Protein AF-A0A1M7Y3Y8-F1 (afdb_monomer_lite)

Radius of gyration: 24.84 Å; chains: 1; bounding box: 52×79×52 Å

Sequence (201 aa):
MIDKDIFTDEVVYAILKRKPEINRTYIVLSKLMKMYDMETYASAAENRILDSESIGYAIEKDHVVLDVFEKDIWLDEVALHRFSYILEGYISESSYDKFLDYVGSLEHTRRIHNQALEMYQGKSLKGLISHVVEHRKYKNTFPSEFEMICYWCKLELLSRTPFPRLYYFFKELPDRLRFNYLKQALHKAFPESKTGKKVQS

Structure (mmCIF, N/CA/C/O backbone):
data_AF-A0A1M7Y3Y8-F1
#
_entry.id   AF-A0A1M7Y3Y8-F1
#
loop_
_atom_site.group_PDB
_atom_site.id
_atom_site.type_symbol
_atom_site.label_atom_id
_atom_site.label_alt_id
_atom_site.label_comp_id
_atom_site.label_asym_id
_atom_site.label_entity_id
_atom_site.label_seq_id
_atom_site.pdbx_PDB_ins_code
_atom_site.Cartn_x
_atom_site.Cartn_y
_atom_site.Cartn_z
_atom_site.occupancy
_atom_site.B_iso_or_equiv
_atom_site.auth_seq_id
_atom_site.auth_comp_id
_atom_site.auth_asym_id
_atom_site.auth_atom_id
_atom_site.pdbx_PDB_model_num
ATOM 1 N N . MET A 1 1 ? -24.929 0.370 3.816 1.00 38.81 1 MET A N 1
ATOM 2 C CA . MET A 1 1 ? -24.057 -0.660 3.212 1.00 38.81 1 MET A CA 1
ATOM 3 C C . MET A 1 1 ? -22.698 -0.006 3.197 1.00 38.81 1 MET A C 1
ATOM 5 O O . MET A 1 1 ? -22.569 0.993 2.511 1.00 38.81 1 MET A O 1
ATOM 9 N N . ILE A 1 2 ? -21.774 -0.437 4.057 1.00 45.62 2 ILE A N 1
ATOM 10 C CA . ILE A 1 2 ? -20.425 0.143 4.095 1.00 45.62 2 ILE A CA 1
ATOM 11 C C . ILE A 1 2 ? -19.844 -0.054 2.697 1.00 45.62 2 ILE A C 1
ATOM 13 O O . ILE A 1 2 ? -19.825 -1.200 2.235 1.00 45.62 2 ILE A O 1
ATOM 17 N N . ASP A 1 3 ? -19.440 1.026 2.025 1.00 47.81 3 ASP A N 1
ATOM 18 C CA . ASP A 1 3 ? -18.696 0.909 0.775 1.00 47.81 3 ASP A CA 1
ATOM 19 C C . ASP A 1 3 ? -17.479 0.037 1.064 1.00 47.81 3 ASP A C 1
ATOM 21 O O . ASP A 1 3 ? -16.577 0.403 1.825 1.00 47.81 3 ASP A O 1
ATOM 25 N N . LYS A 1 4 ? -17.504 -1.178 0.510 1.00 49.97 4 LYS A N 1
ATOM 26 C CA . LYS A 1 4 ? -16.444 -2.175 0.682 1.00 49.97 4 LYS A CA 1
ATOM 27 C C . LYS A 1 4 ? -15.098 -1.681 0.138 1.00 49.97 4 LYS A C 1
ATOM 29 O O . LYS A 1 4 ? -14.089 -2.319 0.412 1.00 49.97 4 LYS A O 1
ATOM 34 N N . ASP A 1 5 ? -15.087 -0.549 -0.560 1.00 64.75 5 ASP A N 1
ATOM 35 C CA . ASP A 1 5 ? -13.918 0.022 -1.220 1.00 64.75 5 ASP A CA 1
ATOM 36 C C . ASP A 1 5 ? -12.928 0.702 -0.261 1.00 64.75 5 ASP A C 1
ATOM 38 O O . ASP A 1 5 ? -11.739 0.754 -0.563 1.00 64.75 5 ASP A O 1
ATOM 42 N N . ILE A 1 6 ? -13.357 1.169 0.920 1.00 74.00 6 ILE A N 1
ATOM 43 C CA . ILE A 1 6 ? -12.462 1.896 1.848 1.00 74.00 6 ILE A CA 1
ATOM 44 C C . ILE A 1 6 ? -11.688 0.931 2.761 1.00 74.00 6 ILE A C 1
ATOM 46 O O . ILE A 1 6 ? -10.493 1.093 3.002 1.00 74.00 6 ILE A O 1
ATOM 50 N N . PHE A 1 7 ? -12.346 -0.117 3.263 1.00 83.38 7 PHE A N 1
ATOM 51 C CA . PHE A 1 7 ? -11.725 -1.106 4.152 1.00 83.38 7 PHE A CA 1
ATOM 52 C C . PHE A 1 7 ? -11.199 -2.307 3.372 1.00 83.38 7 PHE A C 1
ATOM 54 O O . PHE A 1 7 ? -11.691 -3.426 3.525 1.00 83.38 7 PHE A O 1
ATOM 61 N N . THR A 1 8 ? -10.182 -2.071 2.548 1.00 88.25 8 THR A N 1
ATOM 62 C CA . THR A 1 8 ? -9.475 -3.150 1.853 1.00 88.25 8 THR A CA 1
ATOM 63 C C . THR A 1 8 ? -8.811 -4.107 2.850 1.00 88.25 8 THR A C 1
ATOM 65 O O . THR A 1 8 ? -8.539 -3.755 4.004 1.00 88.25 8 THR A O 1
ATOM 68 N N . ASP A 1 9 ? -8.497 -5.324 2.398 1.00 89.19 9 ASP A N 1
ATOM 69 C CA . ASP A 1 9 ? -7.805 -6.323 3.222 1.00 89.19 9 ASP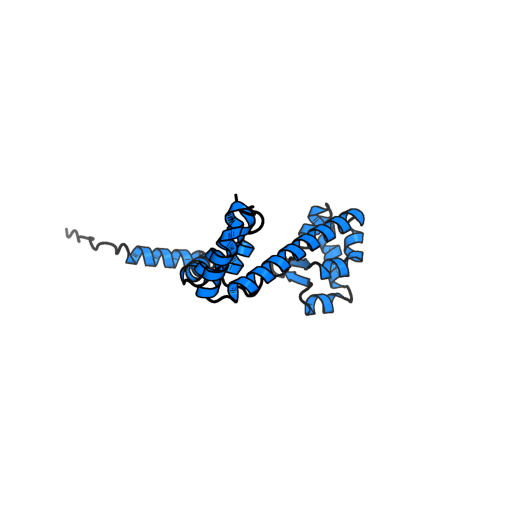 A CA 1
ATOM 70 C C . ASP A 1 9 ? -6.486 -5.790 3.803 1.00 89.19 9 ASP A C 1
ATOM 72 O O . ASP A 1 9 ? -6.122 -6.129 4.930 1.00 89.19 9 ASP A O 1
ATOM 76 N N . GLU A 1 10 ? -5.789 -4.923 3.062 1.00 89.62 10 GLU A N 1
ATOM 77 C CA . GLU A 1 10 ? -4.557 -4.279 3.514 1.00 89.62 10 GLU A CA 1
ATOM 78 C C . GLU A 1 10 ? -4.805 -3.297 4.668 1.00 89.62 10 GLU A C 1
ATOM 80 O O . GLU A 1 10 ? -4.090 -3.340 5.672 1.00 89.62 10 GLU A O 1
ATOM 85 N N . VAL A 1 11 ? -5.840 -2.456 4.566 1.00 91.75 11 VAL A N 1
ATOM 86 C CA . VAL A 1 11 ? -6.215 -1.506 5.625 1.00 91.75 11 VAL A CA 1
ATOM 87 C C . VAL A 1 11 ? -6.623 -2.264 6.886 1.00 91.75 11 VAL A C 1
ATOM 89 O O . VAL A 1 11 ? -6.110 -1.994 7.973 1.00 91.75 11 VAL A O 1
ATOM 92 N N . VAL A 1 12 ? -7.492 -3.272 6.754 1.00 92.75 12 VAL A N 1
ATOM 93 C CA . VAL A 1 12 ? -7.926 -4.108 7.885 1.00 92.75 12 VAL A CA 1
ATOM 94 C C . VAL A 1 12 ? -6.733 -4.810 8.530 1.00 92.75 12 VAL A C 1
ATOM 96 O O . VAL A 1 12 ? -6.596 -4.804 9.757 1.00 92.75 12 VAL A O 1
ATOM 99 N N . TYR A 1 13 ? -5.837 -5.374 7.718 1.00 92.44 13 TYR A N 1
ATOM 100 C CA . TYR A 1 13 ? -4.603 -5.992 8.191 1.00 92.44 13 TYR A CA 1
ATOM 101 C C . TYR A 1 13 ? -3.733 -5.010 8.982 1.00 92.44 13 TYR A C 1
ATOM 103 O O . TYR A 1 13 ? -3.289 -5.341 10.085 1.00 92.44 13 TYR A O 1
ATOM 111 N N . ALA A 1 14 ? -3.528 -3.797 8.462 1.00 93.38 14 ALA A N 1
ATOM 112 C CA . ALA A 1 14 ? -2.738 -2.761 9.117 1.00 93.38 14 ALA A CA 1
ATOM 113 C C . ALA A 1 14 ? -3.324 -2.359 10.478 1.00 93.38 14 ALA A C 1
ATOM 115 O O . ALA A 1 14 ? -2.580 -2.297 11.459 1.00 93.38 14 ALA A O 1
ATOM 116 N N . ILE A 1 15 ? -4.648 -2.184 10.573 1.00 94.19 15 ILE A N 1
ATOM 117 C CA . ILE A 1 15 ? -5.329 -1.880 11.843 1.00 94.19 15 ILE A CA 1
ATOM 118 C C . ILE A 1 15 ? -5.130 -3.020 12.842 1.00 94.19 15 ILE A C 1
ATOM 120 O O . ILE A 1 15 ? -4.674 -2.808 13.965 1.00 94.19 15 ILE A O 1
ATOM 124 N N . LEU A 1 16 ? -5.452 -4.251 12.439 1.00 93.75 16 LEU A N 1
ATOM 125 C CA . LEU A 1 16 ? -5.468 -5.405 13.337 1.00 93.75 16 LEU A CA 1
ATOM 126 C C . LEU A 1 16 ? -4.075 -5.803 13.836 1.00 93.75 16 LEU A C 1
ATOM 128 O O . LEU A 1 16 ? -3.940 -6.254 14.975 1.00 93.75 16 LEU A O 1
ATOM 132 N N . LYS A 1 17 ? -3.038 -5.620 13.012 1.00 92.56 17 LYS A N 1
ATOM 133 C CA . LYS A 1 17 ? -1.633 -5.802 13.413 1.00 92.56 17 LYS A CA 1
ATOM 134 C C . LYS A 1 17 ? -1.039 -4.572 14.095 1.00 92.56 17 LYS A C 1
ATOM 136 O O . LYS A 1 17 ? 0.088 -4.667 14.574 1.00 92.56 17 LYS A O 1
ATOM 141 N N . ARG A 1 18 ? -1.781 -3.461 14.174 1.00 90.81 18 ARG A N 1
ATOM 142 C CA . ARG A 1 18 ? -1.316 -2.166 14.692 1.00 90.81 18 ARG A CA 1
ATOM 143 C C . ARG A 1 18 ? -0.027 -1.710 14.010 1.00 90.81 18 ARG A C 1
ATOM 145 O O . ARG A 1 18 ? 0.946 -1.357 14.676 1.00 90.81 18 ARG A O 1
ATOM 152 N N . LYS A 1 19 ? 0.002 -1.791 12.678 1.00 93.19 19 LYS A N 1
ATOM 153 C CA . LYS A 1 19 ? 1.101 -1.221 11.897 1.00 93.19 19 LYS A CA 1
ATOM 154 C C . LYS A 1 19 ? 1.113 0.305 12.073 1.00 93.19 19 LYS A C 1
ATOM 156 O O . LYS A 1 19 ? 0.026 0.882 12.153 1.00 93.19 19 LYS A O 1
ATOM 161 N N . PRO A 1 20 ? 2.300 0.939 12.117 1.00 90.69 20 PRO A N 1
ATOM 162 C CA . PRO A 1 20 ? 2.406 2.395 12.208 1.00 90.69 20 PRO A CA 1
ATOM 163 C C . PRO A 1 20 ? 1.848 3.080 10.956 1.00 90.69 20 PRO A C 1
ATOM 165 O O . PRO A 1 20 ? 1.216 4.123 11.059 1.00 90.69 20 PRO A O 1
ATOM 168 N N . GLU A 1 21 ? 2.025 2.455 9.793 1.00 92.69 21 GLU A N 1
ATOM 169 C CA . GLU A 1 21 ? 1.524 2.935 8.513 1.00 92.69 21 GLU A CA 1
ATOM 170 C C . GLU A 1 21 ? 1.289 1.770 7.543 1.00 92.69 21 GLU A C 1
ATOM 172 O O . GLU A 1 21 ? 1.778 0.647 7.727 1.00 92.69 21 GLU A O 1
ATOM 177 N N . ILE A 1 22 ? 0.513 2.047 6.504 1.00 92.06 22 ILE A N 1
ATOM 178 C CA . ILE A 1 22 ? 0.408 1.247 5.293 1.00 92.06 22 ILE A CA 1
ATOM 179 C C . ILE A 1 22 ? 1.545 1.696 4.366 1.00 92.06 22 ILE A C 1
ATOM 181 O O . ILE A 1 22 ? 1.664 2.890 4.090 1.00 92.06 22 ILE A O 1
ATOM 185 N N . ASN A 1 23 ? 2.354 0.736 3.897 1.00 87.69 23 ASN A N 1
ATOM 186 C CA . ASN A 1 23 ? 3.498 0.939 2.986 1.00 87.69 23 ASN A CA 1
ATOM 187 C C . ASN A 1 23 ? 3.106 1.766 1.763 1.00 87.69 23 ASN A C 1
ATOM 189 O O . ASN A 1 23 ? 1.949 1.708 1.414 1.00 87.69 23 ASN A O 1
ATOM 193 N N . ARG A 1 24 ? 4.018 2.438 1.058 1.00 86.94 24 ARG A N 1
ATOM 194 C CA . ARG A 1 24 ? 3.693 3.168 -0.189 1.00 86.94 24 ARG A CA 1
ATOM 195 C C . ARG A 1 24 ? 3.151 2.252 -1.296 1.00 86.94 24 ARG A C 1
ATOM 197 O O . ARG A 1 24 ? 3.401 1.044 -1.297 1.00 86.94 24 ARG A O 1
ATOM 204 N N . THR A 1 25 ? 2.425 2.827 -2.249 1.00 90.19 25 THR A N 1
ATOM 205 C CA . THR A 1 25 ? 2.027 2.141 -3.483 1.00 90.19 25 THR A CA 1
ATOM 206 C C . THR A 1 25 ? 3.228 2.050 -4.405 1.00 90.19 25 THR A C 1
ATOM 208 O O . THR A 1 25 ? 3.740 3.062 -4.875 1.00 90.19 25 THR A O 1
ATOM 211 N N . TYR A 1 26 ? 3.647 0.820 -4.682 1.00 93.56 26 TYR A N 1
ATOM 212 C CA . TYR A 1 26 ? 4.662 0.539 -5.682 1.00 93.56 26 TYR A CA 1
ATOM 213 C C . TYR A 1 26 ? 4.032 -0.091 -6.915 1.00 93.56 26 TYR A C 1
ATOM 215 O O . TYR A 1 26 ? 3.190 -0.989 -6.827 1.00 93.56 26 TYR A O 1
ATOM 223 N N . ILE A 1 27 ? 4.488 0.369 -8.068 1.00 95.69 27 ILE A N 1
ATOM 224 C CA . ILE A 1 27 ? 4.143 -0.146 -9.379 1.00 95.69 27 ILE A CA 1
ATOM 225 C C . ILE A 1 27 ? 5.297 -1.008 -9.861 1.00 95.69 27 ILE A C 1
ATOM 227 O O . ILE A 1 27 ? 6.433 -0.558 -9.958 1.00 95.69 27 ILE A O 1
ATOM 231 N N . VAL A 1 28 ? 4.987 -2.257 -10.178 1.00 96.06 28 VAL A N 1
ATOM 232 C CA . VAL A 1 28 ? 5.948 -3.194 -10.758 1.00 96.06 28 VAL A CA 1
ATOM 233 C C . VAL A 1 28 ? 6.144 -2.841 -12.231 1.00 96.06 28 VAL A C 1
ATOM 235 O O . VAL A 1 28 ? 5.164 -2.830 -12.985 1.00 96.06 28 VAL A O 1
ATOM 238 N N . LEU A 1 29 ? 7.382 -2.561 -12.645 1.00 96.38 29 LEU A N 1
ATOM 239 C CA . LEU A 1 29 ? 7.678 -2.088 -13.996 1.00 96.38 29 LEU A CA 1
ATOM 240 C C . LEU A 1 29 ? 7.219 -3.090 -15.053 1.00 96.38 29 LEU A C 1
ATOM 242 O O . LEU A 1 29 ? 6.527 -2.693 -15.986 1.00 96.38 29 LEU A O 1
ATOM 246 N N . SER A 1 30 ? 7.537 -4.380 -14.915 1.00 95.56 30 SER A N 1
ATOM 247 C CA . SER A 1 30 ? 7.125 -5.369 -15.925 1.00 95.56 30 SER A CA 1
ATOM 248 C C . SER A 1 30 ? 5.607 -5.394 -16.140 1.00 95.56 30 SER A C 1
ATOM 250 O O . SER A 1 30 ? 5.133 -5.490 -17.274 1.00 95.56 30 SER A O 1
ATOM 252 N N . LYS A 1 31 ? 4.825 -5.230 -15.064 1.00 95.69 31 LYS A N 1
ATOM 253 C CA . LYS A 1 31 ? 3.358 -5.189 -15.114 1.00 95.69 31 LYS A CA 1
ATOM 254 C C . LYS A 1 31 ? 2.851 -3.913 -15.768 1.00 95.69 31 LYS A C 1
ATOM 256 O O . LYS A 1 31 ? 1.911 -3.987 -16.555 1.00 95.69 31 LYS A O 1
ATOM 261 N N . LEU A 1 32 ? 3.475 -2.772 -15.471 1.00 95.69 32 LEU A N 1
ATOM 262 C CA . LEU A 1 32 ? 3.195 -1.509 -16.153 1.00 95.69 32 LEU A CA 1
ATOM 263 C C . L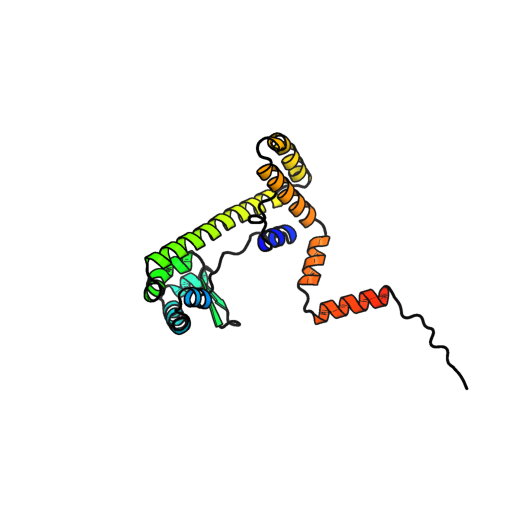EU A 1 32 ? 3.427 -1.657 -17.660 1.00 95.69 32 LEU A C 1
ATOM 265 O O . LEU A 1 32 ? 2.537 -1.370 -18.452 1.00 95.69 32 LEU A O 1
ATOM 269 N N . MET A 1 33 ? 4.589 -2.178 -18.049 1.00 96.19 33 MET A N 1
ATOM 270 C CA . MET A 1 33 ? 4.952 -2.376 -19.453 1.00 96.19 33 MET A CA 1
ATOM 271 C C . MET A 1 33 ? 3.978 -3.328 -20.150 1.00 96.19 33 MET A C 1
ATOM 273 O O . MET A 1 33 ? 3.516 -3.046 -21.251 1.00 96.19 33 MET A O 1
ATOM 277 N N . LYS A 1 34 ? 3.591 -4.418 -19.485 1.00 96.06 34 LYS A N 1
ATOM 278 C CA . LYS A 1 34 ? 2.589 -5.359 -19.989 1.00 96.06 34 LYS A CA 1
ATOM 279 C C . LYS A 1 34 ? 1.207 -4.735 -20.178 1.00 96.06 34 LYS A C 1
ATOM 281 O O . LYS A 1 34 ? 0.540 -5.048 -21.154 1.00 96.06 34 LYS A O 1
ATOM 286 N N . MET A 1 35 ? 0.778 -3.860 -19.269 1.00 95.31 35 MET A N 1
ATOM 287 C CA . MET A 1 35 ? -0.519 -3.176 -19.356 1.00 95.31 35 MET A CA 1
ATOM 288 C C . MET A 1 35 ? -0.648 -2.297 -20.609 1.00 95.31 35 MET A C 1
ATOM 290 O O . MET A 1 35 ? -1.760 -2.061 -21.070 1.00 95.31 35 MET A O 1
ATOM 294 N N . TYR A 1 36 ? 0.480 -1.846 -21.160 1.00 95.56 36 TYR A N 1
ATOM 295 C CA . TYR A 1 36 ? 0.554 -1.037 -22.377 1.00 95.56 36 TYR A CA 1
ATOM 296 C C . TYR A 1 36 ? 1.081 -1.812 -23.593 1.00 95.56 36 TYR A C 1
ATOM 298 O O . TYR A 1 36 ? 1.548 -1.194 -24.545 1.00 95.56 36 TYR A O 1
ATOM 306 N N . ASP A 1 37 ? 1.034 -3.148 -23.567 1.00 96.12 37 ASP A N 1
ATOM 307 C CA . ASP A 1 37 ? 1.509 -4.025 -24.650 1.00 96.12 37 ASP A CA 1
ATOM 308 C C . ASP A 1 37 ? 3.009 -3.861 -24.993 1.00 96.12 37 ASP A C 1
ATOM 310 O O . ASP A 1 37 ? 3.457 -4.167 -26.096 1.00 96.12 37 ASP A O 1
ATOM 314 N N . MET A 1 38 ? 3.817 -3.424 -24.020 1.00 96.38 38 MET A N 1
ATOM 315 C CA . MET A 1 38 ? 5.262 -3.176 -24.142 1.00 96.38 38 MET A CA 1
ATOM 316 C C . MET A 1 38 ? 6.113 -4.184 -23.348 1.00 96.38 38 MET A C 1
ATOM 318 O O . MET A 1 38 ? 7.261 -3.903 -23.006 1.00 96.38 38 MET A O 1
ATOM 322 N N . GLU A 1 39 ? 5.580 -5.375 -23.051 1.00 95.62 39 GLU A N 1
ATOM 323 C CA . GLU A 1 39 ? 6.248 -6.411 -22.236 1.00 95.62 39 GLU A CA 1
ATOM 324 C C . GLU A 1 39 ? 7.649 -6.770 -22.770 1.00 95.62 39 GLU A C 1
ATOM 326 O O . GLU A 1 39 ? 8.596 -6.898 -21.996 1.00 95.62 39 GLU A O 1
ATOM 331 N N . THR A 1 40 ? 7.830 -6.823 -24.096 1.00 95.44 40 THR A N 1
ATOM 332 C CA . THR A 1 40 ? 9.130 -7.110 -24.735 1.00 95.44 40 THR A CA 1
ATOM 333 C C . THR A 1 40 ? 10.195 -6.044 -24.482 1.00 95.44 40 THR A C 1
ATOM 335 O O . THR A 1 40 ? 11.382 -6.313 -24.654 1.00 95.44 40 THR A O 1
ATOM 338 N N . TYR A 1 41 ? 9.790 -4.835 -24.087 1.00 94.88 41 TYR A N 1
ATOM 339 C CA . TYR A 1 41 ? 10.682 -3.713 -23.807 1.00 94.88 41 TYR A CA 1
ATOM 340 C C . TYR A 1 41 ? 10.953 -3.516 -22.313 1.00 94.88 41 TYR A C 1
ATOM 342 O O . TYR A 1 41 ? 11.740 -2.635 -21.965 1.00 94.88 41 TYR A O 1
ATOM 350 N N . ALA A 1 42 ? 10.362 -4.332 -21.431 1.00 94.19 42 ALA A N 1
ATOM 351 C CA . ALA A 1 42 ? 10.497 -4.178 -19.984 1.00 94.19 42 ALA A CA 1
ATOM 352 C C . ALA A 1 42 ? 11.963 -4.171 -19.526 1.00 94.19 42 ALA A C 1
ATOM 354 O O . ALA A 1 42 ? 12.385 -3.225 -18.870 1.00 94.19 42 ALA A O 1
ATOM 355 N N . SER A 1 43 ? 12.771 -5.139 -19.972 1.00 93.56 43 SER A N 1
ATOM 356 C CA . SER A 1 43 ? 14.199 -5.198 -19.619 1.00 93.56 43 SER A CA 1
ATOM 357 C C . SER A 1 43 ? 15.005 -4.018 -20.171 1.00 93.56 43 SER A C 1
ATOM 359 O O . SER A 1 43 ? 15.986 -3.595 -19.568 1.00 93.56 43 SER A O 1
ATOM 361 N N . ALA A 1 44 ? 14.609 -3.463 -21.321 1.00 95.12 44 ALA A N 1
ATOM 362 C CA . ALA A 1 44 ? 15.274 -2.285 -21.873 1.00 95.12 44 ALA A CA 1
ATOM 363 C C . ALA A 1 44 ? 14.957 -1.030 -21.046 1.00 95.12 44 ALA A C 1
ATOM 365 O O . ALA A 1 44 ? 15.862 -0.253 -20.750 1.00 95.12 44 ALA A O 1
ATOM 366 N N . ALA A 1 45 ? 13.694 -0.848 -20.650 1.00 95.38 45 ALA A N 1
ATOM 367 C CA . ALA A 1 45 ? 13.282 0.240 -19.767 1.00 95.38 45 ALA A CA 1
ATOM 368 C C . ALA A 1 45 ? 13.947 0.125 -18.386 1.00 95.38 45 ALA A C 1
ATOM 370 O O . ALA A 1 45 ? 14.469 1.114 -17.877 1.00 95.38 45 ALA A O 1
ATOM 371 N N . GLU A 1 46 ? 13.996 -1.087 -17.826 1.00 95.50 46 GLU A N 1
ATOM 372 C CA . GLU A 1 46 ? 14.670 -1.394 -16.563 1.00 95.50 46 GLU A CA 1
ATOM 373 C C . GLU A 1 46 ? 16.145 -0.991 -16.603 1.00 95.50 46 GLU A C 1
ATOM 375 O O . GLU A 1 46 ? 16.576 -0.185 -15.783 1.00 95.50 46 GLU A O 1
ATOM 380 N N . ASN A 1 47 ? 16.899 -1.468 -17.600 1.00 95.25 47 ASN A N 1
ATOM 381 C CA . ASN A 1 47 ? 18.315 -1.128 -17.743 1.00 95.25 47 ASN A CA 1
ATOM 382 C C . ASN A 1 47 ? 18.525 0.385 -17.858 1.00 95.25 47 ASN A C 1
ATOM 384 O O . ASN A 1 47 ? 19.406 0.932 -17.209 1.00 95.25 47 ASN A O 1
ATOM 388 N N . ARG A 1 48 ? 17.674 1.096 -18.610 1.00 96.00 48 ARG A N 1
ATOM 389 C CA . ARG A 1 48 ? 17.768 2.561 -18.720 1.00 96.00 48 ARG A CA 1
ATOM 390 C C . ARG A 1 48 ? 17.502 3.277 -17.396 1.00 96.00 48 ARG A C 1
ATOM 392 O O . ARG A 1 48 ? 18.106 4.317 -17.149 1.00 96.00 48 ARG A O 1
ATOM 399 N N . ILE A 1 49 ? 16.599 2.755 -16.566 1.00 95.94 49 ILE A N 1
ATOM 400 C CA . ILE A 1 49 ? 16.348 3.288 -15.221 1.00 95.94 49 ILE A CA 1
ATOM 401 C C . ILE A 1 49 ? 17.556 3.019 -14.321 1.00 95.94 49 ILE A C 1
ATOM 403 O O . ILE A 1 49 ? 18.006 3.931 -13.631 1.00 95.94 49 ILE A O 1
ATOM 407 N N . LEU A 1 50 ? 18.111 1.806 -14.367 1.00 94.31 50 LEU A N 1
ATOM 408 C CA . LEU A 1 50 ? 19.295 1.420 -13.594 1.00 94.31 50 LEU A CA 1
ATOM 409 C C . LEU A 1 50 ? 20.561 2.183 -14.011 1.00 94.31 50 LEU A C 1
ATOM 411 O O . LEU A 1 50 ? 21.394 2.478 -13.160 1.00 94.31 50 LEU A O 1
ATOM 415 N N . ASP A 1 51 ? 20.680 2.555 -15.285 1.00 95.56 51 ASP A N 1
ATOM 416 C CA . ASP A 1 51 ? 21.789 3.356 -15.817 1.00 95.56 51 ASP A CA 1
ATOM 417 C C . ASP A 1 51 ? 21.600 4.869 -15.586 1.00 95.56 51 ASP A C 1
ATOM 419 O O . ASP A 1 51 ? 22.497 5.667 -15.868 1.00 95.56 51 ASP A O 1
ATOM 423 N N . SER A 1 52 ? 20.438 5.305 -15.086 1.00 94.62 52 SER A N 1
ATOM 424 C CA . SER A 1 52 ? 20.169 6.721 -14.828 1.00 94.62 52 SER A CA 1
ATOM 425 C C . SER A 1 52 ? 21.008 7.242 -13.663 1.00 94.62 52 SER A C 1
ATOM 427 O O . SER A 1 52 ? 20.980 6.681 -12.573 1.00 94.62 52 SER A O 1
ATOM 429 N N . GLU A 1 53 ? 21.635 8.411 -13.817 1.00 92.19 53 GLU A N 1
ATOM 430 C CA . GLU A 1 53 ? 22.377 9.082 -12.731 1.00 92.19 53 GLU A CA 1
ATOM 431 C C . GLU A 1 53 ? 21.533 9.296 -11.460 1.00 92.19 53 GLU A C 1
ATOM 433 O O . GLU A 1 53 ? 22.047 9.361 -10.344 1.00 92.19 53 GLU A O 1
ATOM 438 N N . SER A 1 54 ? 20.211 9.388 -11.619 1.00 89.62 54 SER A N 1
ATOM 439 C CA . SER A 1 54 ? 19.277 9.645 -10.525 1.00 89.62 54 SER A CA 1
ATOM 440 C C . SER A 1 54 ? 18.834 8.396 -9.748 1.00 89.62 54 SER A C 1
ATOM 442 O O . SER A 1 54 ? 18.155 8.538 -8.725 1.00 89.62 54 SER A O 1
ATOM 444 N N . ILE A 1 55 ? 19.236 7.191 -10.178 1.00 93.31 55 ILE A N 1
ATOM 445 C CA . ILE A 1 55 ? 18.834 5.926 -9.546 1.00 93.31 55 ILE A CA 1
ATOM 446 C C . ILE A 1 55 ? 19.347 5.795 -8.114 1.00 93.31 55 ILE A C 1
ATOM 448 O O . ILE A 1 55 ? 18.608 5.353 -7.238 1.00 93.31 55 ILE A O 1
ATOM 452 N N . GLY A 1 56 ? 20.581 6.241 -7.850 1.00 91.44 56 GLY A N 1
ATOM 453 C CA . GLY A 1 56 ? 21.199 6.129 -6.529 1.00 91.44 56 GLY A CA 1
ATOM 454 C C . GLY A 1 56 ? 20.389 6.865 -5.466 1.00 91.44 56 GLY A C 1
ATOM 455 O O . GLY A 1 56 ? 20.070 6.298 -4.426 1.00 91.44 56 GLY A O 1
ATOM 456 N N . TYR A 1 57 ? 19.956 8.090 -5.780 1.00 92.56 57 TYR A N 1
ATOM 457 C CA . TYR A 1 57 ? 19.056 8.858 -4.920 1.00 92.56 57 TYR A CA 1
ATOM 458 C C . TYR A 1 57 ? 17.694 8.172 -4.753 1.00 92.56 57 TYR A C 1
ATOM 460 O O . TYR A 1 57 ? 17.156 8.129 -3.650 1.00 92.56 57 TYR A O 1
ATOM 468 N N . ALA A 1 58 ? 17.122 7.645 -5.838 1.00 93.19 58 ALA A N 1
ATOM 469 C CA . ALA A 1 58 ? 15.802 7.025 -5.795 1.00 93.19 58 ALA A CA 1
ATOM 470 C C . ALA A 1 58 ? 15.787 5.748 -4.934 1.00 93.19 58 ALA A C 1
ATOM 472 O O . ALA A 1 58 ? 14.833 5.535 -4.191 1.00 93.19 58 ALA A O 1
ATOM 473 N N . ILE A 1 59 ? 16.856 4.947 -4.973 1.00 93.62 59 ILE A N 1
ATOM 474 C CA . ILE A 1 59 ? 17.033 3.782 -4.095 1.00 93.62 59 ILE A CA 1
ATOM 475 C C . ILE A 1 59 ? 17.289 4.228 -2.650 1.00 93.62 59 ILE A C 1
ATOM 477 O O . ILE A 1 59 ? 16.645 3.724 -1.740 1.00 93.62 59 ILE A O 1
ATOM 481 N N . GLU A 1 60 ? 18.174 5.207 -2.418 1.00 94.06 60 GLU A N 1
ATOM 482 C CA . GLU A 1 60 ? 18.491 5.696 -1.062 1.00 94.06 60 GLU A CA 1
ATOM 483 C C . GLU A 1 60 ? 17.261 6.258 -0.324 1.00 94.06 60 GLU A C 1
ATOM 485 O O . GLU A 1 60 ? 17.203 6.242 0.904 1.00 94.06 60 GLU A O 1
ATOM 490 N N . LYS A 1 61 ? 16.278 6.785 -1.063 1.00 93.38 61 LYS A N 1
ATOM 491 C CA . LYS A 1 61 ? 15.028 7.340 -0.514 1.00 93.38 61 LYS A CA 1
ATOM 492 C C . LYS A 1 61 ? 13.838 6.374 -0.563 1.00 93.38 61 LYS A C 1
ATOM 494 O O . LYS A 1 61 ? 12.700 6.799 -0.334 1.00 93.38 61 LYS A O 1
ATOM 499 N N . ASP A 1 62 ? 14.090 5.097 -0.850 1.00 92.38 62 ASP A N 1
ATOM 500 C CA . ASP A 1 62 ? 13.078 4.042 -0.972 1.00 92.38 62 ASP A CA 1
ATOM 501 C C . ASP A 1 62 ? 11.982 4.355 -2.013 1.00 92.38 62 ASP A C 1
ATOM 503 O O . ASP A 1 62 ? 10.844 3.905 -1.891 1.00 92.38 62 ASP A O 1
ATOM 507 N N . HIS A 1 63 ? 12.289 5.147 -3.043 1.00 95.50 63 HIS A N 1
ATOM 508 C CA . HIS A 1 63 ? 11.374 5.399 -4.166 1.00 95.50 63 HIS A CA 1
ATOM 509 C C . HIS A 1 63 ? 11.440 4.284 -5.220 1.00 95.50 63 HIS A C 1
ATOM 511 O O . HIS A 1 63 ? 10.477 4.053 -5.951 1.00 95.50 63 HIS A O 1
ATOM 517 N N . VAL A 1 64 ? 12.565 3.562 -5.265 1.00 95.75 64 VAL A N 1
ATOM 518 C CA . VAL A 1 64 ? 12.764 2.369 -6.093 1.00 95.75 64 VAL A CA 1
ATOM 519 C C . VAL A 1 64 ? 13.123 1.185 -5.208 1.00 95.75 64 VAL A C 1
ATOM 521 O O . VAL A 1 64 ? 14.059 1.266 -4.415 1.00 95.75 64 VAL A O 1
ATOM 524 N N . VAL A 1 65 ? 12.418 0.069 -5.390 1.00 94.75 65 VAL A N 1
ATOM 525 C CA . VAL A 1 65 ? 12.752 -1.218 -4.767 1.00 94.75 65 VAL A CA 1
ATOM 526 C C . VAL A 1 65 ? 13.178 -2.202 -5.853 1.00 94.75 65 VAL A C 1
ATOM 528 O O . VAL A 1 65 ? 12.488 -2.369 -6.856 1.00 94.75 65 VAL A O 1
ATOM 531 N N . LEU A 1 66 ? 14.326 -2.847 -5.647 1.00 93.25 66 LEU A N 1
ATOM 532 C CA . LEU A 1 66 ? 14.836 -3.903 -6.522 1.00 93.25 66 LEU A CA 1
ATOM 533 C C . LEU A 1 66 ? 14.408 -5.260 -5.953 1.00 93.25 66 LEU A C 1
ATOM 535 O O . LEU A 1 66 ? 14.919 -5.687 -4.914 1.00 93.25 66 LEU A O 1
ATOM 539 N N . ASP A 1 67 ? 13.469 -5.936 -6.613 1.00 90.38 67 ASP A N 1
ATOM 540 C CA . ASP A 1 67 ? 13.040 -7.279 -6.225 1.00 90.38 67 ASP A CA 1
ATOM 541 C C . ASP A 1 67 ? 13.944 -8.326 -6.881 1.00 90.38 67 ASP A C 1
ATOM 543 O O . ASP A 1 67 ? 13.815 -8.658 -8.058 1.00 90.38 67 ASP A O 1
ATOM 547 N N . VAL A 1 68 ? 14.877 -8.866 -6.097 1.00 85.00 68 VAL A N 1
ATOM 548 C CA . VAL A 1 68 ? 15.853 -9.861 -6.567 1.00 85.00 68 VAL A CA 1
ATOM 549 C C . VAL A 1 68 ? 15.204 -11.221 -6.856 1.00 85.00 68 VAL A C 1
ATOM 551 O O . VAL A 1 68 ? 15.731 -11.988 -7.665 1.00 85.00 68 VAL A O 1
ATOM 554 N N . PHE A 1 69 ? 14.082 -11.544 -6.205 1.00 82.56 69 PHE A N 1
ATOM 555 C CA . PHE A 1 69 ? 13.417 -12.837 -6.377 1.00 82.56 69 PHE A CA 1
ATOM 556 C C . PHE A 1 69 ? 12.617 -12.869 -7.671 1.00 82.56 69 PHE A C 1
ATOM 558 O O . PHE A 1 69 ? 12.762 -13.808 -8.455 1.00 82.56 69 PHE A O 1
ATOM 565 N N . GLU A 1 70 ? 11.829 -11.823 -7.905 1.00 84.31 70 GLU A N 1
ATOM 566 C CA . GLU A 1 70 ? 11.020 -11.683 -9.120 1.00 84.31 70 GLU A CA 1
ATOM 567 C C . GLU A 1 70 ? 11.814 -11.077 -10.289 1.00 84.31 70 GLU A C 1
ATOM 569 O O . GLU A 1 70 ? 11.352 -11.127 -11.425 1.00 84.31 70 GLU A O 1
ATOM 574 N N . LYS A 1 71 ? 13.034 -10.575 -10.030 1.00 86.56 71 LYS A N 1
ATOM 575 C CA . LYS A 1 71 ? 13.893 -9.866 -10.994 1.00 86.56 71 LYS A CA 1
ATOM 576 C C . LYS A 1 71 ? 13.151 -8.705 -11.649 1.00 86.56 71 LYS A C 1
ATOM 578 O O . LYS A 1 71 ? 13.027 -8.647 -12.869 1.00 86.56 71 LYS A O 1
ATOM 583 N N . ASP A 1 72 ? 12.627 -7.820 -10.813 1.00 93.06 72 ASP A N 1
ATOM 584 C CA . ASP A 1 72 ? 11.817 -6.690 -11.252 1.00 93.06 72 ASP A CA 1
ATOM 585 C C . ASP A 1 72 ? 12.144 -5.435 -10.448 1.00 93.06 72 ASP A C 1
ATOM 587 O O . ASP A 1 72 ? 12.713 -5.501 -9.352 1.00 93.06 72 ASP A O 1
ATOM 591 N N . ILE A 1 73 ? 11.728 -4.286 -10.975 1.00 94.94 73 ILE A N 1
ATOM 592 C CA . ILE A 1 73 ? 11.853 -3.007 -10.284 1.00 94.94 73 ILE A CA 1
ATOM 593 C C . ILE A 1 73 ? 10.479 -2.456 -9.943 1.00 94.94 73 ILE A C 1
ATOM 595 O O . ILE A 1 73 ? 9.518 -2.525 -10.711 1.00 94.94 73 ILE A O 1
ATOM 599 N N . TRP A 1 74 ? 10.382 -1.930 -8.736 1.00 96.56 74 TRP A N 1
ATOM 600 C CA . TRP A 1 74 ? 9.156 -1.415 -8.159 1.00 96.56 74 TRP A CA 1
ATOM 601 C C . TRP A 1 74 ? 9.324 0.085 -7.965 1.00 96.56 74 TRP A C 1
ATOM 603 O O . TRP A 1 74 ? 10.283 0.524 -7.331 1.00 96.56 74 TRP A O 1
ATOM 613 N N . LEU A 1 75 ? 8.400 0.865 -8.513 1.00 96.69 75 LEU A N 1
ATOM 614 C CA . LEU A 1 75 ? 8.479 2.320 -8.598 1.00 96.69 75 LEU A CA 1
ATOM 615 C C . LEU A 1 75 ? 7.308 2.939 -7.836 1.00 96.69 75 LEU A C 1
ATOM 617 O O . LEU A 1 75 ? 6.158 2.591 -8.104 1.00 96.69 75 LEU A O 1
ATOM 621 N N . ASP A 1 76 ? 7.576 3.845 -6.900 1.00 95.56 76 ASP A N 1
ATOM 622 C CA . ASP A 1 76 ? 6.516 4.667 -6.308 1.00 95.56 76 ASP A CA 1
ATOM 623 C C . ASP A 1 76 ? 6.173 5.888 -7.184 1.00 95.56 76 ASP A C 1
ATOM 625 O O . ASP A 1 76 ? 6.779 6.116 -8.233 1.00 95.56 76 ASP A O 1
ATOM 629 N N . GLU A 1 77 ? 5.186 6.683 -6.758 1.00 95.31 77 GLU A N 1
ATOM 630 C CA . GLU A 1 77 ? 4.749 7.910 -7.449 1.00 95.31 77 GLU A CA 1
ATOM 631 C C . GLU A 1 77 ? 5.929 8.842 -7.793 1.00 95.31 77 GLU A C 1
ATOM 633 O O . GLU A 1 77 ? 6.028 9.358 -8.907 1.00 95.31 77 GLU A O 1
ATOM 638 N N . VAL A 1 78 ? 6.876 9.017 -6.866 1.00 95.12 78 VAL A N 1
ATOM 639 C CA . VAL A 1 78 ? 8.029 9.909 -7.055 1.00 95.12 78 VAL A CA 1
ATOM 640 C C . VAL A 1 78 ? 9.001 9.333 -8.079 1.00 95.12 78 VAL A C 1
ATOM 642 O O . VAL A 1 78 ? 9.504 10.074 -8.929 1.00 95.12 78 VAL A O 1
ATOM 645 N N . ALA A 1 79 ? 9.274 8.028 -8.025 1.00 96.56 79 ALA A N 1
ATOM 646 C CA . ALA A 1 79 ? 10.104 7.364 -9.025 1.00 96.56 79 ALA A CA 1
ATOM 647 C C . ALA A 1 79 ? 9.468 7.420 -10.421 1.00 96.56 79 ALA A C 1
ATOM 649 O O . ALA A 1 79 ? 10.169 7.698 -11.393 1.00 96.56 79 ALA A O 1
ATOM 650 N N . LEU A 1 80 ? 8.151 7.233 -10.527 1.00 96.44 80 LEU A N 1
ATOM 651 C CA . LEU A 1 80 ? 7.424 7.330 -11.795 1.00 96.44 80 LEU A CA 1
ATOM 652 C C . LEU A 1 80 ? 7.531 8.731 -12.411 1.00 96.44 80 LEU A C 1
ATOM 654 O O . LEU A 1 80 ? 7.810 8.857 -13.603 1.00 96.44 80 LEU A O 1
ATOM 658 N N . HIS A 1 81 ? 7.401 9.793 -11.614 1.00 95.62 81 HIS A N 1
ATOM 659 C CA . HIS A 1 81 ? 7.659 11.149 -12.107 1.00 95.62 81 HIS A CA 1
ATOM 660 C C . HIS A 1 81 ? 9.121 11.354 -12.512 1.00 95.62 81 HIS A C 1
ATOM 662 O O . HIS A 1 81 ? 9.408 11.946 -13.548 1.00 95.62 81 HIS A O 1
ATOM 668 N N . ARG A 1 82 ? 10.068 10.856 -11.712 1.00 95.56 82 ARG A N 1
ATOM 669 C CA . ARG A 1 82 ? 11.504 11.036 -11.965 1.00 95.56 82 ARG A CA 1
ATOM 670 C C . ARG A 1 82 ? 11.975 10.341 -13.242 1.00 95.56 82 ARG A C 1
ATOM 672 O O . ARG A 1 82 ? 12.834 10.879 -13.936 1.00 95.56 82 ARG A O 1
ATOM 679 N N . PHE A 1 83 ? 11.432 9.166 -13.542 1.00 96.31 83 PHE A N 1
ATOM 680 C CA . PHE A 1 83 ? 11.788 8.371 -14.718 1.00 96.31 83 PHE A CA 1
ATOM 681 C C . PHE A 1 83 ? 10.774 8.498 -15.862 1.00 96.31 83 PHE A C 1
ATOM 683 O O . PHE A 1 83 ? 10.808 7.687 -16.790 1.00 96.31 83 PHE A O 1
ATOM 690 N N . SER A 1 84 ? 9.910 9.521 -15.834 1.00 95.38 84 SER A N 1
ATOM 691 C CA . SER A 1 84 ? 8.863 9.717 -16.843 1.00 95.38 84 SER A CA 1
ATOM 692 C C . SER A 1 84 ? 9.437 9.747 -18.260 1.00 95.38 84 SER A C 1
ATOM 694 O O . SER A 1 84 ? 8.996 8.987 -19.108 1.00 95.38 84 SER A O 1
ATOM 696 N N . TYR A 1 85 ? 10.534 10.478 -18.478 1.00 94.06 85 TYR A N 1
ATOM 697 C CA . TYR A 1 85 ? 11.216 10.579 -19.775 1.00 94.06 85 TYR A CA 1
ATOM 698 C C . TYR A 1 85 ? 11.692 9.233 -20.356 1.00 94.06 85 TYR A C 1
ATOM 700 O O . TYR A 1 85 ? 11.861 9.104 -21.570 1.00 94.06 85 TYR A O 1
ATOM 708 N N . ILE A 1 86 ? 11.955 8.227 -19.511 1.00 96.00 86 ILE A N 1
ATOM 709 C CA . ILE A 1 86 ? 12.293 6.871 -19.966 1.00 96.00 86 ILE A CA 1
ATOM 710 C C . ILE A 1 86 ? 11.012 6.139 -20.352 1.00 96.00 86 ILE A C 1
ATOM 712 O O . ILE A 1 86 ? 10.952 5.539 -21.424 1.00 96.00 86 ILE A O 1
ATOM 716 N N . LEU A 1 87 ? 10.003 6.192 -19.481 1.00 95.94 87 LEU A N 1
ATOM 717 C CA . LEU A 1 87 ? 8.746 5.455 -19.613 1.00 95.94 87 LEU A CA 1
ATOM 718 C C . LEU A 1 87 ? 7.880 5.984 -20.765 1.00 95.94 87 LEU A C 1
ATOM 720 O O . LEU A 1 87 ? 7.320 5.191 -21.519 1.00 95.94 87 LEU A O 1
ATOM 724 N N . GLU A 1 88 ? 7.867 7.295 -20.985 1.00 94.88 88 GLU A N 1
ATOM 725 C CA . GLU A 1 88 ? 7.236 7.971 -22.127 1.00 94.88 88 GLU A CA 1
ATOM 726 C C . GLU A 1 88 ? 7.892 7.607 -23.471 1.00 94.88 88 GLU A C 1
ATOM 728 O O . GLU A 1 88 ? 7.288 7.750 -24.531 1.00 94.88 88 GLU A O 1
ATOM 733 N N . GLY A 1 89 ? 9.116 7.065 -23.451 1.00 94.00 89 GLY A N 1
ATOM 734 C CA . GLY A 1 89 ? 9.741 6.469 -24.634 1.00 94.00 89 GLY A CA 1
ATOM 735 C C . GLY A 1 89 ? 9.057 5.180 -25.111 1.00 94.00 89 GLY A C 1
ATOM 736 O O . GLY A 1 89 ? 9.320 4.734 -26.227 1.00 94.00 89 GLY A O 1
ATOM 737 N N . TYR A 1 90 ? 8.196 4.586 -24.279 1.00 94.56 90 TYR A N 1
ATOM 738 C CA . TYR A 1 90 ? 7.464 3.347 -24.559 1.00 94.56 90 TYR A CA 1
ATOM 739 C C . TYR A 1 90 ? 5.946 3.536 -24.483 1.00 94.56 90 TYR A C 1
ATOM 741 O O . TYR A 1 90 ? 5.208 2.915 -25.242 1.00 94.56 90 TYR A O 1
ATOM 749 N N . ILE A 1 91 ? 5.468 4.387 -23.576 1.00 95.19 91 ILE A N 1
ATOM 750 C CA . ILE A 1 91 ? 4.049 4.651 -23.332 1.00 95.19 91 ILE A CA 1
ATOM 751 C C . ILE A 1 91 ? 3.728 6.046 -23.865 1.00 95.19 91 ILE A C 1
ATOM 753 O O . ILE A 1 91 ? 4.453 6.993 -23.593 1.00 95.19 91 ILE A O 1
ATOM 757 N N . SER A 1 92 ? 2.624 6.211 -24.599 1.00 94.62 92 SER A N 1
ATOM 758 C CA . SER A 1 92 ? 2.222 7.547 -25.063 1.00 94.62 92 SER A CA 1
ATOM 759 C C . SER A 1 92 ? 2.011 8.496 -23.877 1.00 94.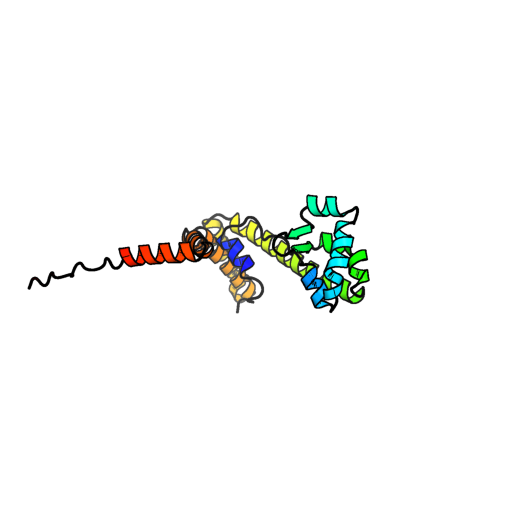62 92 SER A C 1
ATOM 761 O O . SER A 1 92 ? 1.305 8.108 -22.943 1.00 94.62 92 SER A O 1
ATOM 763 N N . GLU A 1 93 ? 2.488 9.737 -23.974 1.00 94.06 93 GLU A N 1
ATOM 764 C CA . GLU A 1 93 ? 2.351 10.794 -22.952 1.00 94.06 93 GLU A CA 1
ATOM 765 C C . GLU A 1 93 ? 0.933 10.853 -22.355 1.00 94.06 93 GLU A C 1
ATOM 767 O O . GLU A 1 93 ? 0.742 10.605 -21.171 1.00 94.06 93 GLU A O 1
ATOM 772 N N . SER A 1 94 ? -0.100 10.973 -23.199 1.00 94.94 94 SER A N 1
ATOM 773 C CA . SER A 1 94 ? -1.500 11.032 -22.736 1.00 94.94 94 SER A CA 1
ATOM 774 C C . SER A 1 94 ? -1.990 9.811 -21.938 1.00 94.94 94 SER A C 1
ATOM 776 O O . SER A 1 94 ? -2.929 9.918 -21.146 1.00 94.94 94 SER A O 1
ATOM 778 N N . SER A 1 95 ? -1.408 8.633 -22.171 1.00 95.19 95 SER A N 1
ATOM 779 C CA . SER A 1 95 ? -1.734 7.416 -21.419 1.00 95.19 95 SER A CA 1
ATOM 780 C C . SER A 1 95 ? -0.933 7.334 -20.128 1.00 95.19 95 SER A C 1
ATOM 782 O O . SER A 1 95 ? -1.448 6.824 -19.133 1.00 95.19 95 SER A O 1
ATOM 784 N N . TYR A 1 96 ? 0.300 7.838 -20.152 1.00 96.06 96 TYR A N 1
ATOM 785 C CA . TYR A 1 96 ? 1.171 7.913 -18.992 1.00 96.06 96 TYR A CA 1
ATOM 786 C C . TYR A 1 96 ? 0.662 8.940 -17.973 1.00 96.06 96 TYR A C 1
ATOM 788 O O . TYR A 1 96 ? 0.579 8.623 -16.792 1.00 96.06 96 TYR A O 1
ATOM 796 N N . ASP A 1 97 ? 0.179 10.100 -18.420 1.00 94.75 97 ASP A N 1
ATOM 797 C CA . ASP A 1 97 ? -0.440 11.106 -17.547 1.00 94.75 97 ASP A CA 1
ATOM 798 C C . ASP A 1 97 ? -1.653 10.544 -16.801 1.00 94.75 97 ASP A C 1
ATOM 800 O O . ASP A 1 97 ? -1.746 10.635 -15.580 1.00 94.75 97 ASP A O 1
ATOM 804 N N . LYS A 1 98 ? -2.553 9.853 -17.514 1.00 94.62 98 LYS A N 1
ATOM 805 C CA . LYS A 1 98 ? -3.708 9.183 -16.889 1.00 94.62 98 LYS A CA 1
ATOM 806 C C . LYS A 1 98 ? -3.286 8.120 -15.878 1.00 94.62 98 LYS A C 1
ATOM 808 O O . LYS A 1 98 ? -3.986 7.888 -14.893 1.00 94.62 98 LYS A O 1
ATOM 813 N N . PHE A 1 99 ? -2.176 7.438 -16.144 1.00 95.00 99 PHE A N 1
ATOM 814 C CA . PHE A 1 99 ? -1.618 6.466 -15.220 1.00 95.00 99 PHE A CA 1
ATOM 815 C C . PHE A 1 99 ? -1.071 7.136 -13.961 1.00 95.00 99 PHE A C 1
ATOM 817 O O . PHE A 1 99 ? -1.372 6.681 -12.858 1.00 95.00 99 PHE A O 1
ATOM 824 N N . LEU A 1 100 ? -0.327 8.231 -14.112 1.00 95.25 100 LEU A N 1
ATOM 825 C CA . LEU A 1 100 ? 0.161 9.028 -12.991 1.00 95.25 100 LEU A CA 1
ATOM 826 C C . LEU A 1 100 ? -0.994 9.585 -12.155 1.00 95.25 100 LEU A C 1
ATOM 828 O O . LEU A 1 100 ? -0.957 9.451 -10.937 1.00 95.25 100 LEU A O 1
ATOM 832 N N . ASP A 1 101 ? -2.055 10.100 -12.782 1.00 94.69 101 ASP A N 1
ATOM 833 C CA . ASP A 1 101 ? -3.263 10.561 -12.084 1.00 94.69 101 ASP A CA 1
ATOM 834 C C . ASP A 1 101 ? -3.898 9.438 -11.251 1.00 94.69 101 ASP A C 1
ATOM 836 O O . ASP A 1 101 ? -4.276 9.628 -10.090 1.00 94.69 101 ASP A O 1
ATOM 840 N N . TYR A 1 102 ? -3.985 8.234 -11.824 1.00 93.00 102 TYR A N 1
ATOM 841 C CA . TYR A 1 102 ? -4.475 7.061 -11.112 1.00 93.00 102 TYR A CA 1
ATOM 842 C C . TYR A 1 102 ? -3.581 6.713 -9.913 1.00 93.00 102 TYR A C 1
ATOM 844 O O . TYR A 1 102 ? -4.093 6.559 -8.802 1.00 93.00 102 TYR A O 1
ATOM 852 N N . VAL A 1 103 ? -2.258 6.645 -10.091 1.00 93.69 103 VAL A N 1
ATOM 853 C CA . VAL A 1 103 ? -1.311 6.360 -8.997 1.00 93.69 103 VAL A CA 1
ATOM 854 C C . VAL A 1 103 ? -1.379 7.436 -7.909 1.00 93.69 103 VAL A C 1
ATOM 856 O O . VAL A 1 103 ? -1.458 7.098 -6.727 1.00 93.69 103 VAL A O 1
ATOM 859 N N . GLY A 1 104 ? -1.447 8.712 -8.287 1.00 93.19 104 GLY A N 1
ATOM 860 C CA . GLY A 1 104 ? -1.607 9.829 -7.357 1.00 93.19 104 GLY A CA 1
ATOM 861 C C . GLY A 1 104 ? -2.903 9.733 -6.547 1.00 93.19 104 GLY A C 1
ATOM 862 O O . GLY A 1 104 ? -2.911 9.992 -5.341 1.00 93.19 104 GLY A O 1
ATOM 863 N N . SER A 1 105 ? -4.000 9.271 -7.158 1.00 91.81 105 SER A N 1
ATOM 864 C CA . SER A 1 105 ? -5.261 9.033 -6.442 1.00 91.81 105 SER A CA 1
ATOM 865 C C . SER A 1 105 ? -5.165 7.891 -5.417 1.00 91.81 105 SER A C 1
ATOM 867 O O . SER A 1 105 ? -5.717 7.993 -4.311 1.00 91.81 105 SER A O 1
ATOM 869 N N . LEU A 1 106 ? -4.412 6.829 -5.735 1.00 90.62 106 LEU A N 1
ATOM 870 C CA . LEU A 1 106 ? -4.138 5.731 -4.806 1.00 90.62 106 LEU A CA 1
ATOM 871 C C . LEU A 1 106 ? -3.295 6.214 -3.625 1.00 90.62 106 LEU A C 1
ATOM 873 O O . LEU A 1 106 ? -3.651 5.954 -2.475 1.00 90.62 106 LEU A O 1
ATOM 877 N N . GLU A 1 107 ? -2.228 6.970 -3.889 1.00 91.62 107 GLU A N 1
ATOM 878 C CA . GLU A 1 107 ? -1.377 7.547 -2.845 1.00 91.62 107 GLU A CA 1
ATOM 879 C C . GLU A 1 107 ? -2.140 8.525 -1.953 1.00 91.62 107 GLU A C 1
ATOM 881 O O . GLU A 1 107 ? -2.001 8.492 -0.729 1.00 91.62 107 GLU A O 1
ATOM 886 N N . HIS A 1 108 ? -3.015 9.352 -2.526 1.00 92.19 108 HIS A N 1
ATOM 887 C CA . HIS A 1 108 ? -3.873 10.240 -1.748 1.00 92.19 108 HIS A CA 1
ATOM 888 C C . HIS A 1 108 ? -4.778 9.461 -0.784 1.00 92.19 108 HIS A C 1
ATOM 890 O O . HIS A 1 108 ? -4.821 9.753 0.415 1.00 92.19 108 HIS A O 1
ATOM 896 N N . THR A 1 109 ? -5.441 8.419 -1.287 1.00 90.62 109 THR A N 1
ATOM 897 C CA . THR A 1 109 ? -6.282 7.524 -0.478 1.00 90.62 109 THR A CA 1
ATOM 898 C C . THR A 1 109 ? -5.473 6.875 0.648 1.00 90.62 109 THR A C 1
ATOM 900 O O . THR A 1 109 ? -5.915 6.789 1.795 1.00 90.62 109 THR A O 1
ATOM 903 N N . ARG A 1 110 ? -4.236 6.476 0.351 1.00 90.94 110 ARG A N 1
ATOM 904 C CA . ARG A 1 110 ? -3.313 5.871 1.312 1.00 90.94 110 ARG A CA 1
ATOM 905 C C . ARG A 1 110 ? -2.908 6.822 2.430 1.00 90.94 110 ARG A C 1
ATOM 907 O O . ARG A 1 110 ? -2.921 6.430 3.597 1.00 90.94 110 ARG A O 1
ATOM 914 N N . ARG A 1 111 ? -2.628 8.087 2.102 1.00 92.81 111 ARG A N 1
ATOM 915 C CA . ARG A 1 111 ? -2.350 9.141 3.094 1.00 92.81 111 ARG A CA 1
ATOM 916 C C . ARG A 1 111 ? -3.536 9.334 4.040 1.00 92.81 111 ARG A C 1
ATOM 918 O O . ARG A 1 111 ? -3.325 9.401 5.249 1.00 92.81 111 ARG A O 1
ATOM 925 N N . ILE A 1 112 ? -4.767 9.343 3.521 1.00 92.25 112 ILE A N 1
ATOM 926 C CA . ILE A 1 112 ? -5.987 9.418 4.345 1.00 92.25 112 ILE A CA 1
ATOM 927 C C . ILE A 1 112 ? -6.078 8.211 5.290 1.00 92.25 112 ILE A C 1
ATOM 929 O O . ILE A 1 112 ? -6.346 8.376 6.482 1.00 92.25 112 ILE A O 1
ATOM 933 N N . HIS A 1 113 ? -5.812 6.998 4.799 1.00 93.25 113 HIS A N 1
ATOM 934 C CA . HIS A 1 113 ? -5.809 5.800 5.643 1.00 93.25 113 HIS A CA 1
ATOM 935 C C . HI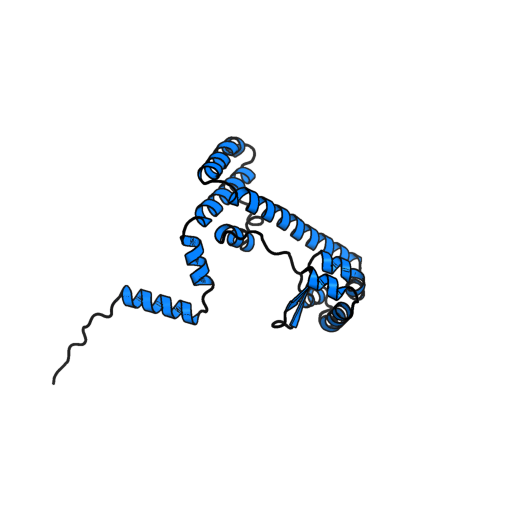S A 1 113 ? -4.738 5.840 6.737 1.00 93.25 113 HIS A C 1
ATOM 937 O O . HIS A 1 113 ? -5.026 5.458 7.871 1.00 93.25 113 HIS A O 1
ATOM 943 N N . ASN A 1 114 ? -3.535 6.332 6.438 1.00 94.94 114 ASN A N 1
ATOM 944 C CA . ASN A 1 114 ? -2.466 6.474 7.430 1.00 94.94 114 ASN A CA 1
ATOM 945 C C . ASN A 1 114 ? -2.809 7.519 8.501 1.00 94.94 114 ASN A C 1
ATOM 947 O O . ASN A 1 114 ? -2.619 7.258 9.687 1.00 94.94 114 ASN A O 1
ATOM 951 N N . GLN A 1 115 ? -3.420 8.644 8.118 1.00 94.69 115 GLN A N 1
ATOM 952 C CA . GLN A 1 115 ? -3.941 9.627 9.077 1.00 94.69 115 GLN A CA 1
ATOM 953 C C . GLN A 1 115 ? -5.036 9.033 9.971 1.00 94.69 115 GLN A C 1
ATOM 955 O O . GLN A 1 115 ? -5.055 9.259 11.183 1.00 94.69 115 GLN A O 1
ATOM 960 N N . ALA A 1 116 ? -5.944 8.241 9.393 1.00 93.62 116 ALA A N 1
ATOM 961 C CA . ALA A 1 116 ? -6.965 7.543 10.164 1.00 93.62 116 ALA A CA 1
ATOM 962 C C . ALA A 1 116 ? -6.332 6.536 11.139 1.00 93.62 116 ALA A C 1
ATOM 964 O O . ALA A 1 116 ? -6.671 6.544 12.324 1.00 93.62 116 ALA A O 1
ATOM 965 N N . LEU A 1 117 ? -5.386 5.711 10.678 1.00 95.19 117 LEU A N 1
ATOM 966 C CA . LEU A 1 117 ? -4.644 4.767 11.519 1.00 95.19 117 LEU A CA 1
ATOM 967 C C . LEU A 1 117 ? -4.016 5.465 12.723 1.00 95.19 117 LEU A C 1
ATOM 969 O O . LEU A 1 117 ? -4.286 5.059 13.854 1.00 95.19 117 LEU A O 1
ATOM 973 N N . GLU A 1 118 ? -3.252 6.533 12.495 1.00 95.31 118 GLU A N 1
ATOM 974 C CA . GLU A 1 118 ? -2.621 7.321 13.555 1.00 95.31 118 GLU A CA 1
ATOM 975 C C . GLU A 1 118 ? -3.666 7.855 14.548 1.00 95.31 118 GLU A C 1
ATOM 977 O O . GLU A 1 118 ? -3.560 7.642 15.763 1.00 95.31 118 GLU A O 1
ATOM 982 N N . MET A 1 119 ? -4.738 8.467 14.033 1.00 94.81 119 MET A N 1
ATOM 983 C CA . MET A 1 119 ? -5.805 9.042 14.850 1.00 94.81 119 MET A CA 1
ATOM 984 C C . MET A 1 119 ? -6.483 8.001 15.750 1.00 94.81 119 MET A C 1
ATOM 986 O O . MET A 1 119 ? -6.734 8.277 16.928 1.00 94.81 119 MET A O 1
ATOM 990 N N . TYR A 1 120 ? -6.843 6.829 15.220 1.00 95.00 120 TYR A N 1
ATOM 991 C CA . TYR A 1 120 ? -7.559 5.807 15.989 1.00 95.00 120 TYR A CA 1
ATOM 992 C C . TYR A 1 120 ? -6.625 5.040 16.930 1.00 95.00 120 TYR A C 1
ATOM 994 O O . TYR A 1 120 ? -6.984 4.819 18.092 1.00 95.00 120 TYR A O 1
ATOM 1002 N N . GLN A 1 121 ? -5.419 4.683 16.482 1.00 94.62 121 GLN A N 1
ATOM 1003 C CA . GLN A 1 121 ? -4.450 3.962 17.312 1.00 94.62 121 GLN A CA 1
ATOM 1004 C C . GLN A 1 121 ? -3.956 4.800 18.496 1.00 94.62 121 GLN A C 1
ATOM 1006 O O . GLN A 1 121 ? -3.711 4.239 19.569 1.00 94.62 121 GLN A O 1
ATOM 1011 N N . GLY A 1 122 ? -3.876 6.127 18.337 1.00 93.19 122 GLY A N 1
ATOM 1012 C CA . GLY A 1 122 ? -3.500 7.061 19.400 1.00 93.19 122 GLY A CA 1
ATOM 1013 C C . GLY A 1 122 ? -4.549 7.234 20.508 1.00 93.19 122 GLY A C 1
ATOM 1014 O O . GLY A 1 122 ? -4.241 7.760 21.578 1.00 93.19 122 GLY A O 1
ATOM 1015 N N . LYS A 1 123 ? -5.799 6.785 20.313 1.00 95.00 123 LYS A N 1
ATOM 1016 C CA . LYS A 1 123 ? -6.866 6.954 21.318 1.00 95.00 123 LYS A CA 1
ATOM 1017 C C . LYS A 1 123 ? -6.777 5.919 22.439 1.00 95.00 123 LYS A C 1
ATOM 1019 O O . LYS A 1 123 ? -6.526 4.736 22.226 1.00 95.00 123 LYS A O 1
ATOM 1024 N N . SER A 1 124 ? -7.098 6.320 23.668 1.00 95.12 124 SER A N 1
ATOM 1025 C CA . SER A 1 124 ? -7.307 5.367 24.770 1.00 95.12 124 SER A CA 1
ATOM 1026 C C . SER A 1 124 ? -8.593 4.547 24.573 1.00 95.12 124 SER A C 1
ATOM 1028 O O . SER A 1 124 ? -9.433 4.885 23.742 1.00 95.12 124 SER A O 1
ATOM 1030 N N . LEU A 1 125 ? -8.784 3.475 25.356 1.00 93.12 125 LEU A N 1
ATOM 1031 C CA . LEU A 1 125 ? -10.016 2.668 25.306 1.00 93.12 125 LEU A CA 1
ATOM 1032 C C . LEU A 1 125 ? -11.268 3.535 25.527 1.00 93.12 125 LEU A C 1
ATOM 1034 O O . LEU A 1 125 ? -12.215 3.480 24.748 1.00 93.12 125 LEU A O 1
ATOM 1038 N N . LYS A 1 126 ? -11.235 4.379 26.567 1.00 93.94 126 LYS A N 1
ATOM 1039 C CA . LYS A 1 126 ? -12.297 5.353 26.845 1.00 93.94 126 LYS A CA 1
ATOM 1040 C C . LYS A 1 126 ? -12.436 6.355 25.698 1.00 93.94 126 LYS A C 1
ATOM 1042 O O . LYS A 1 126 ? -13.554 6.646 25.301 1.00 93.94 126 LYS A O 1
ATOM 1047 N N . GLY A 1 127 ? -11.318 6.815 25.130 1.00 94.75 127 GLY A N 1
ATOM 1048 C CA . GLY A 1 127 ? -11.304 7.736 23.993 1.00 94.75 127 GLY A CA 1
ATOM 1049 C C . GLY A 1 127 ? -12.013 7.188 22.752 1.00 94.75 127 GLY A C 1
ATOM 1050 O O . GLY A 1 127 ? -12.771 7.919 22.125 1.00 94.75 127 GLY A O 1
ATOM 1051 N N . LEU A 1 128 ? -11.835 5.904 22.426 1.00 94.50 128 LEU A N 1
ATOM 1052 C CA . LEU A 1 128 ? -12.546 5.255 21.315 1.00 94.50 128 LEU A CA 1
ATOM 1053 C C . LEU A 1 128 ? -14.056 5.176 21.564 1.00 94.50 128 LEU A C 1
ATOM 1055 O O . LEU A 1 128 ? -14.845 5.457 20.665 1.00 94.50 128 LEU A O 1
ATOM 1059 N N . ILE A 1 129 ? -14.462 4.825 22.788 1.00 92.56 129 ILE A N 1
ATOM 1060 C CA . ILE A 1 129 ? -15.881 4.742 23.163 1.00 92.56 129 ILE A CA 1
ATOM 1061 C C . ILE A 1 129 ? -16.527 6.131 23.109 1.00 92.56 129 ILE A C 1
ATOM 1063 O O . ILE A 1 129 ? -17.574 6.286 22.480 1.00 92.56 129 ILE A O 1
ATOM 1067 N N . SER A 1 130 ? -15.892 7.143 23.710 1.00 93.94 130 SER A N 1
ATOM 1068 C CA . SER A 1 130 ? -16.369 8.530 23.663 1.00 93.94 130 SER A CA 1
ATOM 1069 C C . SER A 1 130 ? -16.511 9.022 22.227 1.00 93.94 130 SER A C 1
ATOM 1071 O O . SER A 1 130 ? -17.538 9.597 21.886 1.00 93.94 130 SER A O 1
ATOM 1073 N N . HIS A 1 131 ? -15.547 8.704 21.360 1.00 93.25 131 HIS A N 1
ATOM 1074 C CA . HIS A 1 131 ? -15.587 9.109 19.959 1.00 93.25 131 HIS A CA 1
ATOM 1075 C C . HIS A 1 131 ? -16.817 8.558 19.215 1.00 93.25 131 HIS A C 1
ATOM 1077 O O . HIS A 1 131 ? -17.472 9.295 18.478 1.00 93.25 131 HIS A O 1
ATOM 1083 N N . VAL A 1 132 ? -17.197 7.296 19.461 1.00 93.62 132 VAL A N 1
ATOM 1084 C CA . VAL A 1 132 ? -18.437 6.711 18.909 1.00 93.62 132 VAL A CA 1
ATOM 1085 C C . VAL A 1 132 ? -19.680 7.415 19.461 1.00 93.62 132 VAL A C 1
ATOM 1087 O O . VAL A 1 132 ? -20.621 7.685 18.715 1.00 93.62 132 VAL A O 1
ATOM 1090 N N . VAL A 1 133 ? -19.704 7.721 20.762 1.00 93.81 133 VAL A N 1
ATOM 1091 C CA . VAL A 1 133 ? -20.841 8.399 21.407 1.00 93.81 133 VAL A CA 1
ATOM 1092 C C . VAL A 1 133 ? -21.029 9.812 20.854 1.00 93.81 133 VAL A C 1
ATOM 1094 O O . VAL A 1 133 ? -22.149 10.180 20.505 1.00 93.81 133 VAL A O 1
ATOM 1097 N N . GLU A 1 134 ? -19.947 10.576 20.713 1.00 92.81 134 GLU A N 1
ATOM 1098 C CA . GLU A 1 134 ? -19.954 11.941 20.169 1.00 92.81 134 GLU A CA 1
ATOM 1099 C C . GLU A 1 134 ? -20.515 11.997 18.745 1.00 92.81 134 GLU A C 1
ATOM 1101 O O . GLU A 1 134 ? -21.275 12.908 18.408 1.00 92.81 134 GLU A O 1
ATOM 1106 N N . HIS A 1 135 ? -20.190 10.998 17.922 1.00 91.88 135 HIS A N 1
ATOM 1107 C CA . HIS A 1 135 ? -20.628 10.934 16.527 1.00 91.88 135 HIS A CA 1
ATOM 1108 C C . HIS A 1 135 ? -22.001 10.279 16.352 1.00 91.88 135 HIS A C 1
ATOM 1110 O O . HIS A 1 135 ? -22.578 10.339 15.268 1.00 91.88 135 HIS A O 1
ATOM 1116 N N . ARG A 1 136 ? -22.596 9.730 17.420 1.00 91.75 136 ARG A N 1
ATOM 1117 C CA . ARG A 1 136 ? -23.918 9.083 17.379 1.00 91.75 136 ARG A CA 1
ATOM 1118 C C . ARG A 1 136 ? -25.033 10.015 16.915 1.00 91.75 136 ARG A C 1
ATOM 1120 O O . ARG A 1 136 ? -25.990 9.548 16.303 1.00 91.75 136 ARG A O 1
ATOM 1127 N N . LYS A 1 137 ? -24.908 11.321 17.165 1.00 89.56 137 LYS A N 1
ATOM 1128 C CA . LYS A 1 137 ? -25.858 12.335 16.676 1.00 89.56 137 LYS A CA 1
ATOM 1129 C C . LYS A 1 137 ? -25.946 12.386 15.146 1.00 89.56 137 LYS A C 1
ATOM 1131 O O . LYS A 1 137 ? -27.001 12.713 14.620 1.00 89.56 137 LYS A O 1
ATOM 1136 N N . TYR A 1 138 ? -24.880 12.001 14.441 1.00 87.75 138 TYR A N 1
ATOM 1137 C CA . TYR A 1 138 ? -24.839 11.972 12.978 1.00 87.75 138 TYR A CA 1
ATOM 1138 C C . TYR A 1 138 ? -25.411 10.689 12.382 1.00 87.75 138 TYR A C 1
ATOM 1140 O O . TYR A 1 138 ? -25.580 10.623 11.174 1.00 87.75 138 TYR A O 1
ATOM 1148 N N . LYS A 1 139 ? -25.777 9.694 13.201 1.00 90.62 139 LYS A N 1
ATOM 1149 C CA . LYS A 1 139 ? -26.275 8.393 12.730 1.00 90.62 139 LYS A CA 1
ATOM 1150 C C . LYS A 1 139 ? -27.416 8.504 11.712 1.00 90.62 139 LYS A C 1
ATOM 1152 O O . LYS A 1 139 ? -27.494 7.680 10.810 1.00 90.62 139 LYS A O 1
ATOM 1157 N N . ASN A 1 140 ? -28.305 9.481 11.879 1.00 91.00 140 ASN A N 1
ATOM 1158 C CA . ASN A 1 140 ? -29.461 9.648 10.998 1.00 91.00 140 ASN A CA 1
ATOM 1159 C C . ASN A 1 140 ? -29.170 10.576 9.808 1.00 91.00 140 ASN A C 1
ATOM 1161 O O . ASN A 1 140 ? -29.798 10.425 8.768 1.00 91.00 140 ASN A O 1
ATOM 1165 N N . THR A 1 141 ? -28.246 11.530 9.962 1.00 91.69 141 THR A N 1
ATOM 1166 C CA . THR A 1 141 ? -27.922 12.532 8.931 1.00 91.69 141 THR A CA 1
ATOM 1167 C C . THR A 1 141 ? -26.842 12.040 7.966 1.00 91.69 141 THR A C 1
ATOM 1169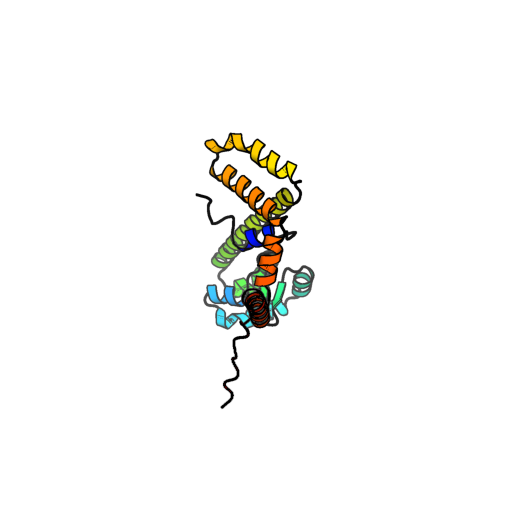 O O . THR A 1 141 ? -26.934 12.287 6.772 1.00 91.69 141 THR A O 1
ATOM 1172 N N . PHE A 1 142 ? -25.848 11.319 8.488 1.00 90.06 142 PHE A N 1
ATOM 1173 C CA . PHE A 1 142 ? -24.669 10.801 7.788 1.00 90.06 142 PHE A CA 1
ATOM 1174 C C . PHE A 1 142 ? -24.421 9.344 8.223 1.00 90.06 142 PHE A C 1
ATOM 1176 O O . PHE A 1 142 ? -23.498 9.053 8.996 1.00 90.06 142 PHE A O 1
ATOM 1183 N N . PRO A 1 143 ? -25.317 8.415 7.836 1.00 88.56 143 PRO A N 1
ATOM 1184 C CA . PRO A 1 143 ? -25.278 7.037 8.318 1.00 88.56 143 PRO A CA 1
ATOM 1185 C C . PRO A 1 143 ? -24.007 6.298 7.885 1.00 88.56 143 PRO A C 1
ATOM 1187 O O . PRO A 1 143 ? -23.445 5.552 8.685 1.00 88.56 143 PRO A O 1
ATOM 1190 N N . SER A 1 144 ? -23.525 6.534 6.663 1.00 88.00 144 SER A N 1
ATOM 1191 C CA . SER A 1 144 ? -22.295 5.949 6.111 1.00 88.00 144 SER A CA 1
ATOM 1192 C C . SER A 1 144 ? -21.063 6.312 6.935 1.00 88.00 144 SER A C 1
ATOM 1194 O O . SER A 1 144 ? -20.287 5.449 7.338 1.00 88.00 144 SER A O 1
ATOM 1196 N N . GLU A 1 145 ? -20.903 7.588 7.251 1.00 87.88 145 GLU A N 1
ATOM 1197 C CA . GLU A 1 145 ? -19.772 8.141 7.984 1.00 87.88 145 GLU A CA 1
ATOM 1198 C C . GLU A 1 145 ? -19.781 7.646 9.423 1.00 87.88 145 GLU A C 1
ATOM 1200 O O . GLU A 1 145 ? -18.752 7.231 9.962 1.00 87.88 145 GLU A O 1
ATOM 1205 N N . PHE A 1 146 ? -20.965 7.603 10.031 1.00 91.56 146 PHE A N 1
ATOM 1206 C CA . PHE A 1 146 ? -21.123 7.019 11.352 1.00 91.56 146 PHE A CA 1
ATOM 1207 C C . PHE A 1 146 ? -20.784 5.518 11.369 1.00 91.56 146 PHE A C 1
ATOM 1209 O O . PHE A 1 146 ? -20.110 5.054 12.296 1.00 91.56 146 PHE A O 1
ATOM 1216 N N . GLU A 1 147 ? -21.203 4.753 10.353 1.00 90.50 147 GLU A N 1
ATOM 1217 C CA . GLU A 1 147 ? -20.832 3.340 10.196 1.00 90.50 147 GLU A CA 1
ATOM 1218 C C . GLU A 1 147 ? -19.313 3.163 10.067 1.00 90.50 147 GLU A C 1
ATOM 1220 O O . GLU A 1 147 ? -18.750 2.309 10.757 1.00 90.50 147 GLU A O 1
ATOM 1225 N N . MET A 1 148 ? -18.640 4.001 9.270 1.00 90.19 148 MET A N 1
ATOM 1226 C CA . MET A 1 148 ? -17.180 3.980 9.117 1.00 90.19 148 MET A CA 1
ATOM 1227 C C . MET A 1 148 ? -16.458 4.236 10.440 1.00 90.19 148 MET A C 1
ATOM 1229 O O . MET A 1 148 ? -15.571 3.467 10.809 1.00 90.19 148 MET A O 1
ATOM 1233 N N . ILE A 1 149 ? -16.865 5.262 11.195 1.00 92.06 149 ILE A N 1
ATOM 1234 C CA . ILE A 1 149 ? -16.290 5.570 12.518 1.00 92.06 149 ILE A CA 1
ATOM 1235 C C . ILE A 1 149 ? -16.465 4.380 13.463 1.00 92.06 149 ILE A C 1
ATOM 1237 O O . ILE A 1 149 ? -15.528 3.959 14.145 1.00 92.06 149 ILE A O 1
ATOM 1241 N N . CYS A 1 150 ? -17.666 3.797 13.491 1.00 92.50 150 CYS A N 1
ATOM 1242 C CA . CYS A 1 150 ? -17.937 2.621 14.308 1.00 92.50 150 CYS A CA 1
ATOM 1243 C C . CYS A 1 150 ? -17.054 1.439 13.904 1.00 92.50 150 CYS A C 1
ATOM 1245 O O . CYS A 1 150 ? -16.608 0.691 14.774 1.00 92.50 150 CYS A O 1
ATOM 1247 N N . TYR A 1 151 ? -16.819 1.247 12.608 1.00 92.88 151 TYR A N 1
ATOM 1248 C CA . TYR A 1 151 ? -16.010 0.149 12.100 1.00 92.88 151 TYR A CA 1
ATOM 1249 C C . TYR A 1 151 ? -14.524 0.325 12.435 1.00 92.88 151 TYR A C 1
ATOM 1251 O O . TYR A 1 151 ? -13.937 -0.595 13.006 1.00 92.88 151 TYR A O 1
ATOM 1259 N N . TRP A 1 152 ? -13.954 1.518 12.230 1.00 93.94 152 TRP A N 1
ATOM 1260 C CA . TRP A 1 152 ? -12.599 1.863 12.683 1.00 93.94 152 TRP A CA 1
ATOM 1261 C C . TRP A 1 152 ? -12.416 1.606 14.180 1.00 93.94 152 TRP A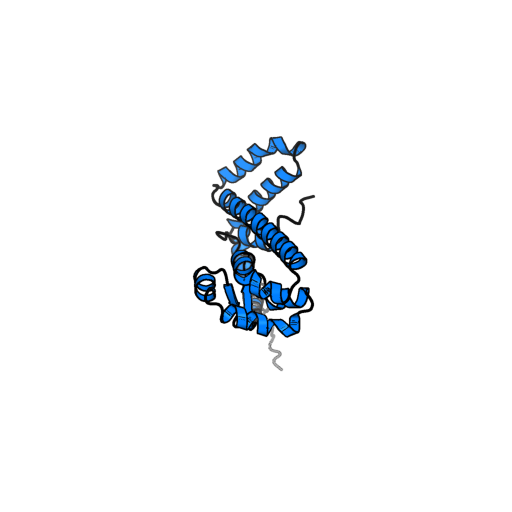 C 1
ATOM 1263 O O . TRP A 1 152 ? -11.505 0.880 14.580 1.00 93.94 152 TRP A O 1
ATOM 1273 N N . CYS A 1 153 ? -13.324 2.124 15.015 1.00 94.81 153 CYS A N 1
ATOM 1274 C CA . CYS A 1 153 ? -13.269 1.900 16.457 1.00 94.81 153 CYS A CA 1
ATOM 1275 C C . CYS A 1 153 ? -13.376 0.411 16.815 1.00 94.81 153 CYS A C 1
ATOM 1277 O O . CYS A 1 153 ? -12.644 -0.056 17.682 1.00 94.81 153 CYS A O 1
ATOM 1279 N N . LYS A 1 154 ? -14.254 -0.359 16.160 1.00 93.62 154 LYS A N 1
ATOM 1280 C CA . LYS A 1 154 ? -14.382 -1.808 16.398 1.00 93.62 154 LYS A CA 1
ATOM 1281 C C . LYS A 1 154 ? -13.104 -2.564 16.041 1.00 93.62 154 LYS A C 1
ATOM 1283 O O . LYS A 1 154 ? -12.658 -3.381 16.844 1.00 93.62 154 LYS A O 1
ATOM 1288 N N . LEU A 1 155 ? -12.520 -2.300 14.872 1.00 94.25 155 LEU A N 1
ATOM 1289 C CA . LEU A 1 155 ? -11.275 -2.942 14.445 1.00 94.25 155 LEU A CA 1
ATOM 1290 C C . LEU A 1 155 ? -10.119 -2.587 15.378 1.00 94.25 155 LEU A C 1
ATOM 1292 O O . LEU A 1 155 ? -9.357 -3.467 15.767 1.00 94.25 155 LEU A O 1
ATOM 1296 N N . GLU A 1 156 ? -10.025 -1.332 15.806 1.00 95.25 156 GLU A N 1
ATOM 1297 C CA . GLU A 1 156 ? -8.980 -0.897 16.729 1.00 95.25 156 GLU A CA 1
ATOM 1298 C C . GLU A 1 156 ? -9.175 -1.446 18.155 1.00 95.25 156 GLU A C 1
ATOM 1300 O O . GLU A 1 156 ? -8.212 -1.765 18.847 1.00 95.25 156 GLU A O 1
ATOM 1305 N N . LEU A 1 157 ? -10.414 -1.631 18.614 1.00 93.69 157 LEU A N 1
ATOM 1306 C CA . LEU A 1 157 ? -10.679 -2.358 19.860 1.00 93.69 157 LEU A CA 1
ATOM 1307 C C . LEU A 1 157 ? -10.261 -3.828 19.740 1.00 93.69 157 LEU A C 1
ATOM 1309 O O . LEU A 1 157 ? -9.646 -4.373 20.657 1.00 93.69 157 LEU A O 1
ATOM 1313 N N . LEU A 1 158 ? -10.559 -4.458 18.601 1.00 93.69 158 LEU A N 1
ATOM 1314 C CA . LEU A 1 158 ? -10.179 -5.839 18.327 1.00 93.69 158 LEU A CA 1
ATOM 1315 C C . LEU A 1 158 ? -8.652 -6.001 18.234 1.00 93.69 158 LEU A C 1
ATOM 1317 O O . LEU A 1 158 ? -8.124 -6.969 18.785 1.00 93.69 158 LEU A O 1
ATOM 1321 N N . SER A 1 159 ? -7.940 -5.040 17.629 1.00 93.75 159 SER A N 1
ATOM 1322 C CA . SER A 1 159 ? -6.469 -5.020 17.486 1.00 93.75 159 SER A CA 1
ATOM 1323 C C . SER A 1 159 ? -5.727 -5.072 18.829 1.00 93.75 159 SER A C 1
ATOM 1325 O O . SER A 1 159 ? -4.588 -5.538 18.912 1.00 93.75 159 SER A O 1
ATOM 1327 N N . ARG A 1 160 ? -6.378 -4.616 19.908 1.00 92.69 160 ARG A N 1
ATOM 1328 C CA . ARG A 1 160 ? -5.844 -4.618 21.282 1.00 92.69 160 ARG A CA 1
ATOM 1329 C C . ARG A 1 160 ? -5.997 -5.959 21.988 1.00 92.69 160 ARG A C 1
ATOM 1331 O O . ARG A 1 160 ? -5.396 -6.166 23.040 1.00 92.69 160 ARG A O 1
ATOM 1338 N N . THR A 1 161 ? -6.796 -6.864 21.436 1.00 91.25 161 THR A N 1
ATOM 1339 C CA . THR A 1 161 ? -6.946 -8.219 21.968 1.00 91.25 161 THR A CA 1
ATOM 1340 C C . THR A 1 161 ? -5.824 -9.127 21.445 1.00 91.25 161 THR A C 1
ATOM 1342 O O . THR A 1 161 ? -5.210 -8.836 20.418 1.00 91.25 161 THR A O 1
ATOM 1345 N N . PRO A 1 162 ? -5.532 -10.258 22.107 1.00 87.88 162 PRO A N 1
ATOM 1346 C CA . PRO A 1 162 ? -4.554 -11.216 21.593 1.00 87.88 162 PRO A CA 1
ATOM 1347 C C . PRO A 1 162 ? -5.031 -11.967 20.335 1.00 87.88 162 PRO A C 1
ATOM 1349 O O . PRO A 1 162 ? -4.202 -12.559 19.642 1.00 87.88 162 PRO A O 1
ATOM 1352 N N . PHE A 1 163 ? -6.331 -11.941 20.005 1.00 89.06 163 PHE A N 1
ATOM 1353 C CA . PHE A 1 163 ? -6.897 -12.741 18.913 1.00 89.06 163 PHE A CA 1
ATOM 1354 C C . PHE A 1 163 ? -6.298 -12.423 17.533 1.00 89.06 163 PHE A C 1
ATOM 1356 O O . PHE A 1 163 ? -5.859 -13.368 16.876 1.00 89.06 163 PHE A O 1
ATOM 1363 N N . PRO A 1 164 ? -6.193 -11.155 17.079 1.00 88.94 164 PRO A N 1
ATOM 1364 C CA . PRO A 1 164 ? -5.602 -10.867 15.773 1.00 88.94 164 PRO A CA 1
ATOM 1365 C C . PRO A 1 164 ? -4.132 -11.262 15.691 1.00 88.94 164 PRO A C 1
ATOM 1367 O O . PRO A 1 164 ? -3.698 -11.811 14.682 1.00 88.94 164 PRO A O 1
ATOM 1370 N N . ARG A 1 165 ? -3.366 -11.043 16.768 1.00 81.69 165 ARG A N 1
ATOM 1371 C CA . ARG A 1 165 ? -1.951 -11.436 16.816 1.00 81.69 165 ARG A CA 1
ATOM 1372 C C . ARG A 1 165 ? -1.793 -12.937 16.613 1.00 81.69 165 ARG A C 1
ATOM 1374 O O . ARG A 1 165 ? -0.985 -13.342 15.785 1.00 81.69 165 ARG A O 1
ATOM 1381 N N . LEU A 1 166 ? -2.591 -13.740 17.320 1.00 84.06 166 LEU A N 1
ATOM 1382 C CA . LEU A 1 166 ? -2.604 -15.195 17.167 1.00 84.06 166 LEU A CA 1
ATOM 1383 C C . LEU A 1 166 ? -3.037 -15.608 15.760 1.00 84.06 166 LEU A C 1
ATOM 1385 O O . LEU A 1 166 ? -2.353 -16.400 15.121 1.00 84.06 166 LEU A O 1
ATOM 1389 N N . TYR A 1 167 ? -4.135 -15.044 15.256 1.00 87.38 167 TYR A N 1
ATOM 1390 C CA . TYR A 1 167 ? -4.640 -15.344 13.918 1.00 87.38 167 TYR A CA 1
ATOM 1391 C C . TYR A 1 167 ? -3.577 -15.110 12.840 1.00 87.38 167 TYR A C 1
ATOM 1393 O O . TYR A 1 167 ? -3.285 -16.012 12.055 1.00 87.38 167 TYR A O 1
ATOM 1401 N N . TYR A 1 168 ? -2.950 -13.932 12.832 1.00 83.75 168 TYR A N 1
ATOM 1402 C CA . TYR A 1 168 ? -1.932 -13.616 11.835 1.00 83.75 168 TYR A CA 1
ATOM 1403 C C . TYR A 1 168 ? -0.628 -14.379 12.057 1.00 83.75 168 TYR A C 1
ATOM 1405 O O . TYR A 1 168 ? -0.015 -14.777 11.076 1.00 83.75 168 TYR A O 1
ATOM 1413 N N . PHE A 1 169 ? -0.245 -14.673 13.305 1.00 81.69 169 PHE A N 1
ATOM 1414 C CA . PHE A 1 169 ? 0.877 -15.574 13.584 1.00 81.69 169 PHE A CA 1
ATOM 1415 C C . PHE A 1 169 ? 0.670 -16.941 12.918 1.00 81.69 169 PHE A C 1
ATOM 1417 O O . PHE A 1 169 ? 1.547 -17.418 12.208 1.00 81.69 169 PHE A O 1
ATOM 1424 N N . PHE A 1 170 ? -0.511 -17.552 13.068 1.00 81.06 170 PHE A N 1
ATOM 1425 C CA . PHE A 1 170 ? -0.809 -18.829 12.413 1.00 81.06 170 PHE A CA 1
ATOM 1426 C C . PHE A 1 170 ? -0.947 -18.719 10.893 1.00 81.06 170 PHE A C 1
ATOM 1428 O O . PHE A 1 170 ? -0.629 -19.676 10.188 1.00 81.06 170 PHE A O 1
ATOM 1435 N N . LYS A 1 171 ? -1.427 -17.580 10.382 1.00 80.88 171 LYS A N 1
ATOM 1436 C CA . LYS A 1 171 ? -1.558 -17.330 8.941 1.00 80.88 171 LYS A CA 1
ATOM 1437 C C . LYS A 1 171 ? -0.197 -17.165 8.253 1.00 80.88 171 LYS A C 1
ATOM 1439 O O . LYS A 1 171 ? -0.060 -17.591 7.115 1.00 80.88 171 LYS A O 1
ATOM 1444 N N . GLU A 1 172 ? 0.775 -16.571 8.940 1.00 81.12 172 GLU A N 1
ATOM 1445 C CA . GLU A 1 172 ? 2.131 -16.295 8.439 1.00 81.12 172 GLU A CA 1
ATOM 1446 C C . GLU A 1 172 ? 3.092 -17.486 8.602 1.00 81.12 172 GLU A C 1
ATOM 1448 O O . GLU A 1 172 ? 4.190 -17.475 8.049 1.00 81.12 172 GLU A O 1
ATOM 1453 N N . LEU A 1 173 ? 2.702 -18.529 9.344 1.00 78.81 173 LEU A N 1
ATOM 1454 C CA . LEU A 1 173 ? 3.510 -19.740 9.456 1.00 78.81 173 LEU A CA 1
ATOM 1455 C C . LEU A 1 173 ? 3.590 -20.474 8.106 1.00 78.81 173 LEU A C 1
ATOM 1457 O O . LEU A 1 173 ? 2.550 -20.717 7.487 1.00 78.81 173 LEU A O 1
ATOM 1461 N N . PRO A 1 174 ? 4.786 -20.947 7.703 1.00 79.50 174 PRO A N 1
ATOM 1462 C CA . PRO A 1 174 ? 4.927 -21.902 6.612 1.00 79.50 174 PRO A CA 1
ATOM 1463 C C . PRO A 1 174 ? 3.971 -23.084 6.792 1.00 79.50 174 PRO A C 1
ATOM 1465 O O . PRO A 1 174 ? 3.847 -23.617 7.901 1.00 79.50 174 PRO A O 1
ATOM 1468 N N . ASP A 1 175 ? 3.346 -23.545 5.707 1.00 73.56 175 ASP A N 1
ATOM 1469 C CA . ASP A 1 175 ? 2.294 -24.571 5.761 1.00 73.56 175 ASP A CA 1
ATOM 1470 C C . ASP A 1 175 ? 2.699 -25.807 6.568 1.00 73.56 175 ASP A C 1
ATOM 1472 O O . ASP A 1 175 ? 1.926 -26.305 7.387 1.00 73.56 175 ASP A O 1
ATOM 1476 N N . ARG A 1 176 ? 3.951 -26.257 6.419 1.00 64.56 176 ARG A N 1
ATOM 1477 C CA . ARG A 1 176 ? 4.503 -27.401 7.162 1.00 64.56 176 ARG A CA 1
ATOM 1478 C C . ARG A 1 176 ? 4.444 -27.209 8.682 1.00 64.56 176 ARG A C 1
ATOM 1480 O O . ARG A 1 176 ? 4.135 -28.150 9.408 1.00 64.56 176 ARG A O 1
ATOM 1487 N N . LEU A 1 177 ? 4.713 -26.000 9.173 1.00 70.38 177 LEU A N 1
ATOM 1488 C CA . LEU A 1 177 ? 4.653 -25.682 10.601 1.00 70.38 177 LEU A CA 1
ATOM 1489 C C . LEU A 1 177 ? 3.205 -25.557 11.078 1.00 70.38 177 LEU A C 1
ATOM 1491 O O . LEU A 1 177 ? 2.869 -26.079 12.141 1.00 70.38 177 LEU A O 1
ATOM 1495 N N . ARG A 1 178 ? 2.329 -24.955 10.268 1.00 67.88 178 ARG A N 1
ATOM 1496 C CA . ARG A 1 178 ? 0.894 -24.848 10.561 1.00 67.88 178 ARG A CA 1
ATOM 1497 C C . ARG A 1 178 ? 0.234 -26.226 10.700 1.00 67.88 178 ARG A C 1
ATOM 1499 O O . ARG A 1 178 ? -0.479 -26.462 11.676 1.00 67.88 178 ARG A O 1
ATOM 1506 N N . PHE A 1 179 ? 0.537 -27.160 9.793 1.00 69.19 179 PHE A N 1
ATOM 1507 C CA . PHE A 1 179 ? 0.073 -28.551 9.870 1.00 69.19 179 PHE A CA 1
ATOM 1508 C C . PHE A 1 179 ? 0.589 -29.278 11.117 1.00 69.19 179 PHE A C 1
ATOM 1510 O O . PHE A 1 179 ? -0.178 -29.983 11.770 1.00 69.19 179 PHE A O 1
ATOM 1517 N N . ASN A 1 180 ? 1.856 -29.083 11.493 1.00 72.00 180 ASN A N 1
ATOM 1518 C CA . ASN A 1 180 ? 2.421 -29.702 12.695 1.00 72.00 180 ASN A CA 1
ATOM 1519 C C . ASN A 1 180 ? 1.755 -29.192 13.982 1.00 72.00 180 ASN A C 1
ATOM 1521 O O . ASN A 1 180 ? 1.447 -29.996 14.863 1.00 72.00 180 ASN A O 1
ATOM 1525 N N . TYR A 1 181 ? 1.469 -27.889 14.076 1.00 69.94 181 TYR A N 1
ATOM 1526 C CA . TYR A 1 181 ? 0.726 -27.318 15.204 1.00 69.94 181 TYR A CA 1
ATOM 1527 C C . TYR A 1 181 ? -0.709 -27.850 15.283 1.00 69.94 181 TYR A C 1
ATOM 1529 O O . TYR A 1 181 ? -1.145 -28.265 16.357 1.00 69.94 181 TYR A O 1
ATOM 1537 N N . LEU A 1 182 ? -1.423 -27.908 14.154 1.00 70.31 182 LEU A N 1
ATOM 1538 C CA . LEU A 1 182 ? -2.766 -28.497 14.078 1.00 70.31 182 LEU A CA 1
ATOM 1539 C C . LEU A 1 182 ? -2.763 -29.976 14.480 1.00 70.31 182 LEU A C 1
ATOM 1541 O O . LEU A 1 182 ? -3.603 -30.395 15.271 1.00 70.31 182 LEU A O 1
ATOM 1545 N N . LYS A 1 183 ? -1.782 -30.755 14.010 1.00 69.44 183 LYS A N 1
ATOM 1546 C CA . LYS A 1 183 ? -1.629 -32.173 14.360 1.00 69.44 183 LYS A CA 1
ATOM 1547 C C . LYS A 1 183 ? -1.376 -32.369 15.856 1.00 69.44 183 LYS A C 1
ATOM 1549 O O . LYS A 1 183 ? -1.985 -33.243 16.466 1.00 69.44 183 LYS A O 1
ATOM 1554 N N . GLN A 1 184 ? -0.524 -31.545 16.466 1.00 74.75 184 GLN A N 1
ATOM 1555 C CA . GLN A 1 184 ? -0.271 -31.594 17.910 1.00 74.75 184 GLN A CA 1
ATOM 1556 C C . GLN A 1 184 ? -1.493 -31.168 18.734 1.00 74.75 184 GLN A C 1
ATOM 1558 O O . GLN A 1 184 ? -1.778 -31.784 19.760 1.00 74.75 184 GLN A O 1
ATOM 1563 N N . ALA A 1 185 ? -2.226 -30.142 18.295 1.00 74.38 185 ALA A N 1
ATOM 1564 C CA . ALA A 1 185 ? -3.457 -29.706 18.949 1.00 74.38 185 ALA A CA 1
ATOM 1565 C C . ALA A 1 185 ? -4.550 -30.787 18.873 1.00 74.38 185 ALA A C 1
ATOM 1567 O O . ALA A 1 185 ? -5.176 -31.089 19.887 1.00 74.38 185 ALA A O 1
ATOM 1568 N N . LEU A 1 186 ? -4.713 -31.430 17.711 1.00 65.62 186 LEU A N 1
ATOM 1569 C CA . LEU A 1 186 ? -5.636 -32.552 17.518 1.00 65.62 186 LEU A CA 1
ATOM 1570 C C . LEU A 1 186 ? -5.249 -33.768 18.366 1.00 65.62 186 LEU A C 1
ATOM 1572 O O . LEU A 1 186 ? -6.114 -34.336 19.019 1.00 65.62 186 LEU A O 1
ATOM 1576 N N . HIS A 1 187 ? -3.964 -34.121 18.440 1.00 69.38 187 HIS A N 1
ATOM 1577 C CA . HIS A 1 187 ? -3.491 -35.227 19.280 1.00 69.38 187 HIS A CA 1
ATOM 1578 C C . HIS A 1 187 ? -3.650 -34.943 20.788 1.00 69.38 187 HIS A C 1
ATOM 1580 O O . HIS A 1 187 ? -3.802 -35.865 21.586 1.00 69.38 187 HIS A O 1
ATOM 1586 N N . LYS A 1 188 ? -3.615 -33.673 21.215 1.00 71.69 188 LYS A N 1
ATOM 1587 C CA . LYS A 1 188 ? -3.925 -33.284 22.603 1.00 71.69 188 LYS A CA 1
ATOM 1588 C C . LYS A 1 188 ? -5.427 -33.291 22.896 1.00 71.69 188 LYS A C 1
ATOM 1590 O O . LYS A 1 188 ? -5.810 -33.636 24.008 1.00 71.69 188 LYS A O 1
ATOM 1595 N N . ALA A 1 189 ? -6.257 -32.904 21.928 1.00 67.44 189 ALA A N 1
ATOM 1596 C CA . ALA A 1 189 ? -7.714 -32.887 22.061 1.00 67.44 189 ALA A CA 1
ATOM 1597 C C . ALA A 1 189 ? -8.334 -34.293 21.960 1.00 67.44 189 ALA A C 1
ATOM 1599 O O . ALA A 1 189 ? -9.329 -34.578 22.620 1.00 67.44 189 ALA A O 1
ATOM 1600 N N . PHE A 1 190 ? -7.715 -35.173 21.174 1.00 66.44 190 PHE A N 1
ATOM 1601 C CA . PHE A 1 190 ? -8.102 -36.566 20.976 1.00 66.44 190 PHE A CA 1
ATOM 1602 C C . PHE A 1 190 ? -6.878 -37.462 21.193 1.00 66.44 190 PHE A C 1
ATOM 1604 O O . PHE A 1 190 ? -6.286 -37.941 20.222 1.00 66.44 190 PHE A O 1
ATOM 1611 N N . PRO A 1 191 ? -6.442 -37.666 22.449 1.00 60.16 191 PRO A N 1
ATOM 1612 C CA . PRO A 1 191 ? -5.387 -38.626 22.724 1.00 60.16 191 PRO A CA 1
ATOM 1613 C C . PRO A 1 191 ? -5.869 -39.999 22.254 1.00 60.16 191 PRO A C 1
ATOM 1615 O O . PRO A 1 191 ? -6.937 -40.450 22.672 1.00 60.16 191 PRO A O 1
ATOM 1618 N N . GLU A 1 192 ? -5.110 -40.639 21.362 1.00 59.91 192 GLU A N 1
ATOM 1619 C CA . GLU A 1 192 ? -5.432 -41.975 20.863 1.00 59.91 192 GLU A CA 1
ATOM 1620 C C . GLU A 1 192 ? -5.733 -42.893 22.053 1.00 59.91 192 GLU A C 1
ATOM 1622 O O . GLU A 1 192 ? -4.885 -43.126 22.923 1.00 59.91 192 GLU A O 1
ATOM 1627 N N . SER A 1 193 ? -6.978 -43.372 22.139 1.00 49.91 193 SER A N 1
ATOM 1628 C CA . SER A 1 193 ? -7.370 -44.282 23.205 1.00 49.91 193 SER A CA 1
ATOM 1629 C C . SER A 1 193 ? -6.491 -45.524 23.096 1.00 49.91 193 SER A C 1
ATOM 1631 O O . SER A 1 193 ? -6.491 -46.192 22.060 1.00 49.91 193 SER A O 1
ATOM 1633 N N . LYS A 1 194 ? -5.744 -45.848 24.155 1.00 51.69 194 LYS A N 1
ATOM 1634 C CA . LYS A 1 194 ? -5.023 -47.118 24.276 1.00 51.69 194 LYS A CA 1
ATOM 1635 C C . LYS A 1 194 ? -6.034 -48.267 24.340 1.00 51.69 194 LYS A C 1
ATOM 1637 O O . LYS A 1 194 ? -6.357 -48.757 25.415 1.00 51.69 194 LYS A O 1
ATOM 1642 N N . THR A 1 195 ? -6.533 -48.706 23.194 1.00 47.12 195 THR A N 1
ATOM 1643 C CA . THR A 1 195 ? -7.298 -49.951 23.046 1.00 47.12 195 THR A CA 1
ATOM 1644 C C . THR A 1 195 ? -6.652 -50.860 22.004 1.00 47.12 195 THR A C 1
ATOM 1646 O O . THR A 1 195 ? -7.314 -51.576 21.266 1.00 47.12 195 THR A O 1
ATOM 1649 N N . GLY A 1 196 ? -5.319 -50.923 22.011 1.00 44.81 196 GLY A N 1
ATOM 1650 C CA . GLY A 1 196 ? -4.593 -52.086 21.509 1.00 44.81 196 GLY A CA 1
ATOM 1651 C C . GLY A 1 196 ? -4.679 -53.220 22.529 1.00 44.81 196 GLY A C 1
ATOM 1652 O O . GLY A 1 196 ? -3.737 -53.441 23.291 1.00 44.81 196 GLY A O 1
ATOM 1653 N N . LYS A 1 197 ? -5.819 -53.921 22.595 1.00 39.84 197 LYS A N 1
ATOM 1654 C CA . LYS A 1 197 ? -5.880 -55.230 23.258 1.00 39.84 197 LYS A CA 1
ATOM 1655 C C . LYS A 1 197 ? -4.875 -56.141 22.551 1.00 39.84 197 LYS A C 1
ATOM 1657 O O . LYS A 1 197 ? -5.049 -56.459 21.379 1.00 39.84 197 LYS A O 1
ATOM 1662 N N . LYS A 1 198 ? -3.842 -56.570 23.282 1.00 43.06 198 LYS A N 1
ATOM 1663 C CA . LYS A 1 198 ? -3.075 -57.777 22.961 1.00 43.06 198 LYS A CA 1
ATOM 1664 C C . LYS A 1 198 ? -4.075 -58.918 22.779 1.00 43.06 198 LYS A C 1
ATOM 1666 O O . LYS A 1 198 ? -4.670 -59.362 23.757 1.00 43.06 198 LYS A O 1
ATOM 1671 N N . VAL A 1 199 ? -4.255 -59.385 21.550 1.00 43.16 199 VAL A N 1
ATOM 1672 C CA . VAL A 1 199 ? -4.744 -60.741 21.319 1.00 43.16 199 VAL A CA 1
ATOM 1673 C C . VAL A 1 199 ? -3.515 -61.627 21.478 1.00 43.16 199 VAL A C 1
ATOM 1675 O O . VAL A 1 199 ? -2.676 -61.706 20.587 1.00 43.16 199 VAL A O 1
ATOM 1678 N N . GLN A 1 200 ? -3.342 -62.168 22.684 1.00 41.62 200 GLN A N 1
ATOM 1679 C CA . GLN A 1 200 ? -2.514 -63.350 22.882 1.00 41.62 200 GLN A CA 1
ATOM 1680 C C . GLN A 1 200 ? -3.306 -64.539 22.337 1.00 41.62 200 GLN A C 1
ATOM 1682 O O . GLN A 1 200 ? -4.420 -64.793 22.796 1.00 41.62 200 GLN A O 1
ATOM 1687 N N . SER A 1 201 ? -2.723 -65.224 21.363 1.00 52.88 201 SER A N 1
ATOM 1688 C CA . SER A 1 201 ? -3.035 -66.601 20.984 1.00 52.88 201 SER A CA 1
ATOM 1689 C C . SER A 1 201 ? -1.728 -67.369 20.973 1.00 52.88 201 SER A C 1
ATOM 1691 O O . SER A 1 201 ? -0.789 -66.825 20.342 1.00 52.88 201 SER A O 1
#

pLDDT: mean 87.11, std 13.51, range [38.81, 96.69]

Organism: NCBI:txid1121345

Foldseek 3Di:
DQPPVLCDPQLLLCLLQLPLARDADWDWQCVVCVVQVNNVCSVVLVVVCVPDPCNVVCVVVVQWDQDPVVRIIIGALVRCVVSVVSVCVRHPPVVSVVVSVVRVVVRVSRVVSSVLSCVQLPADLVRLVVQLVVCVVCCVVPVNVSVVSVVSSVSNVNSPDCVSVVVVVLVPDDPVVNVVVVVVVVCVVCVPPPPPPPPDD

Secondary structure (DSSP, 8-state):
---TTTS-HHHHHHHHHT-SSPPPP-EEHHHHHHHTT-GGGHHHHHHHHHTSTTHHHHHHTTSEEEETTTTEEEE-HHHHHHTHHHHTTTS-HHHHHHHHHHHHHHHHHHHHHHHHHHHHHTS-HHHHHHHHHHHGGGGTTSHHHHHHHHHHHHHHHHHTSHHHHHHHHHHHS-HHHHHHHHHHHHHHHS-----------